Protein AF-A0A256XEB7-F1 (afdb_monomer_lite)

Secondary structure (DSSP, 8-state):
---------------PPP--------S------------TTTTSTTSSS--TT-SBTTBSTT-SSPB-TTSB-SSGGGBTTS-EETTEE----TTSSS--TT-SBTTBSTTSPPPP-TTSSS--TT-SBTTBSTTSSPPPP--TTTTSSS--TT-SBTTBSTTSPPBPTTSB-SSGGGBTTS-EETTEE----TTSSS--TT-SBTTBSTTSSP-------------------HHHHHHHHHHHHHHHHHHHHHHS-----------HHHHHHHHHHTT---

Structure (mmCIF, N/CA/C/O backbone):
data_AF-A0A256XEB7-F1
#
_entry.id   AF-A0A256XEB7-F1
#
loop_
_atom_site.group_PDB
_atom_site.id
_atom_site.type_symbol
_atom_site.label_atom_id
_atom_site.label_alt_id
_atom_site.label_comp_id
_atom_site.label_asym_id
_atom_site.label_entity_id
_atom_site.label_seq_id
_atom_site.pdbx_PDB_ins_code
_atom_site.Cartn_x
_atom_site.Cartn_y
_atom_site.Cartn_z
_atom_site.occupancy
_atom_site.B_iso_or_equiv
_atom_site.auth_seq_id
_atom_site.auth_comp_id
_atom_site.auth_asym_id
_atom_site.auth_atom_id
_atom_site.pdbx_PDB_model_num
ATOM 1 N N . MET A 1 1 ? 30.285 -64.982 36.975 1.00 38.44 1 MET A N 1
ATOM 2 C CA . MET A 1 1 ? 29.396 -64.074 37.739 1.00 38.44 1 MET A CA 1
ATOM 3 C C . MET A 1 1 ? 28.868 -63.042 36.746 1.00 38.44 1 MET A C 1
ATOM 5 O O . MET A 1 1 ? 29.688 -62.467 36.053 1.00 38.44 1 MET A O 1
ATOM 9 N N . ARG A 1 2 ? 27.578 -63.085 36.358 1.00 37.59 2 ARG A N 1
ATOM 10 C CA . ARG A 1 2 ? 26.518 -62.123 36.772 1.00 37.59 2 ARG A CA 1
ATOM 11 C C . ARG A 1 2 ? 27.020 -60.661 36.749 1.00 37.59 2 ARG A C 1
ATOM 13 O O . ARG A 1 2 ? 28.012 -60.392 37.399 1.00 37.59 2 ARG A O 1
ATOM 20 N N . ASN A 1 3 ? 26.381 -59.664 36.145 1.00 35.62 3 ASN A N 1
ATOM 21 C CA . ASN A 1 3 ? 25.083 -59.540 35.486 1.00 35.62 3 ASN A CA 1
ATOM 22 C C . ASN A 1 3 ? 25.045 -58.161 34.786 1.00 35.62 3 ASN A C 1
ATOM 24 O O . ASN A 1 3 ? 25.785 -57.257 35.164 1.00 35.62 3 ASN A O 1
ATOM 28 N N . LYS A 1 4 ? 24.142 -58.000 33.817 1.00 47.25 4 LYS A N 1
ATOM 29 C CA . LYS A 1 4 ? 23.707 -56.716 33.238 1.00 47.25 4 LYS A CA 1
ATOM 30 C C . LYS A 1 4 ? 23.175 -55.787 34.349 1.00 47.25 4 LYS A C 1
ATOM 32 O O . LYS A 1 4 ? 22.584 -56.329 35.280 1.00 47.25 4 LYS A O 1
ATOM 37 N N . THR A 1 5 ? 23.354 -54.458 34.235 1.00 44.19 5 THR A N 1
ATOM 38 C CA . THR A 1 5 ? 22.468 -53.315 34.631 1.00 44.19 5 THR A CA 1
ATOM 39 C C . THR A 1 5 ? 23.325 -52.069 34.930 1.00 44.19 5 THR A C 1
ATOM 41 O O . THR A 1 5 ? 24.039 -52.072 35.921 1.00 44.19 5 THR A O 1
ATOM 44 N N . LEU A 1 6 ? 23.269 -51.035 34.081 1.00 42.22 6 LEU A N 1
ATOM 45 C CA . LEU A 1 6 ? 23.079 -49.605 34.418 1.00 42.22 6 LEU A CA 1
ATOM 46 C C . LEU A 1 6 ? 23.407 -48.750 33.179 1.00 42.22 6 LEU A C 1
ATOM 48 O O . LEU A 1 6 ? 24.509 -48.252 32.977 1.00 42.22 6 LEU A O 1
ATOM 52 N N . LEU A 1 7 ? 22.400 -48.647 32.317 1.00 41.50 7 LEU A N 1
ATOM 53 C CA . LEU A 1 7 ? 22.162 -47.492 31.461 1.00 41.50 7 LEU A CA 1
ATOM 54 C C . LEU A 1 7 ? 21.494 -46.414 32.334 1.00 41.50 7 LEU A C 1
ATOM 56 O O . LEU A 1 7 ? 20.747 -46.776 33.240 1.00 41.50 7 LEU A O 1
ATOM 60 N N . LEU A 1 8 ? 21.697 -45.143 31.967 1.00 41.22 8 LEU A N 1
ATOM 61 C CA . LEU A 1 8 ? 21.039 -43.919 32.466 1.00 41.22 8 LEU A CA 1
ATOM 62 C C . LEU A 1 8 ? 21.642 -43.292 33.733 1.00 41.22 8 LEU A C 1
ATOM 64 O O . LEU A 1 8 ? 21.321 -43.701 34.841 1.00 41.22 8 LEU A O 1
ATOM 68 N N . LEU A 1 9 ? 22.446 -42.235 33.542 1.00 38.06 9 LEU A N 1
ATOM 69 C CA . LEU A 1 9 ? 22.274 -40.892 34.139 1.00 38.06 9 LEU A CA 1
ATOM 70 C C . LEU A 1 9 ? 23.590 -40.099 34.059 1.00 38.06 9 LEU A C 1
ATOM 72 O O . LEU A 1 9 ? 24.353 -40.029 35.015 1.00 38.06 9 LEU A O 1
ATOM 76 N N . SER A 1 10 ? 23.849 -39.472 32.912 1.00 37.50 10 SER A N 1
ATOM 77 C CA . SER A 1 10 ? 24.813 -38.367 32.830 1.00 37.50 10 SER A CA 1
ATOM 78 C C . SER A 1 10 ? 24.506 -37.478 31.624 1.00 37.50 10 SER A C 1
ATOM 80 O O . SER A 1 10 ? 25.313 -37.329 30.710 1.00 37.50 10 SER A O 1
ATOM 82 N N . VAL A 1 11 ? 23.299 -36.918 31.607 1.00 42.16 11 VAL A N 1
ATOM 83 C CA . VAL A 1 11 ? 22.973 -35.711 30.842 1.00 42.16 11 VAL A CA 1
ATOM 84 C C . VAL A 1 11 ? 22.189 -34.815 31.798 1.00 42.16 11 VAL A C 1
ATOM 86 O O . VAL A 1 11 ? 21.357 -35.316 32.551 1.00 42.16 11 VAL A O 1
ATOM 89 N N . ILE A 1 12 ? 22.437 -33.506 31.710 1.00 38.47 12 ILE A N 1
ATOM 90 C CA . ILE A 1 12 ? 21.777 -32.394 32.414 1.00 38.47 12 ILE A CA 1
ATOM 91 C C . ILE A 1 12 ? 22.380 -32.059 33.792 1.00 38.47 12 ILE A C 1
ATOM 93 O O . ILE A 1 12 ? 21.973 -32.598 34.810 1.00 38.47 12 ILE A O 1
ATOM 97 N N . LEU A 1 13 ? 23.320 -31.104 33.819 1.00 33.78 13 LEU A N 1
ATOM 98 C CA . LEU A 1 13 ? 23.124 -29.810 34.498 1.00 33.78 13 LEU A CA 1
ATOM 99 C C . LEU A 1 13 ? 24.307 -28.862 34.190 1.00 33.78 13 LEU A C 1
ATOM 101 O O . LEU A 1 13 ? 25.339 -28.876 34.854 1.00 33.78 13 LEU A O 1
ATOM 105 N N . LEU A 1 14 ? 24.137 -28.019 33.171 1.00 37.44 14 LEU A N 1
ATOM 106 C CA . LEU A 1 14 ? 24.864 -26.757 32.998 1.00 37.44 14 LEU A CA 1
ATOM 107 C C . LEU A 1 14 ? 23.819 -25.656 32.803 1.00 37.44 14 LEU A C 1
ATOM 109 O O . LEU A 1 14 ? 23.539 -25.292 31.669 1.00 37.44 14 LEU A O 1
ATOM 113 N N . ILE A 1 15 ? 23.224 -25.157 33.892 1.00 40.28 15 ILE A N 1
ATOM 114 C CA . ILE A 1 15 ? 22.583 -23.832 33.943 1.00 40.28 15 ILE A CA 1
ATOM 115 C C . ILE A 1 15 ? 22.862 -23.229 35.331 1.00 40.28 15 ILE A C 1
ATOM 117 O O . ILE A 1 15 ? 22.816 -23.916 36.348 1.00 40.28 15 ILE A O 1
ATOM 121 N N . GLN A 1 16 ? 23.251 -21.958 35.312 1.00 39.16 16 GLN A N 1
ATOM 122 C CA . GLN A 1 16 ? 23.841 -21.144 36.375 1.00 39.16 16 GLN A CA 1
ATOM 123 C C . GLN A 1 16 ? 22.908 -20.828 37.564 1.00 39.16 16 GLN A C 1
ATOM 125 O O . GLN A 1 16 ? 21.690 -20.945 37.432 1.00 39.16 16 GLN A O 1
ATOM 130 N N . PRO A 1 17 ? 23.456 -20.377 38.716 1.00 42.69 17 PRO A N 1
ATOM 131 C CA . PRO A 1 17 ? 22.662 -19.998 39.878 1.00 42.69 17 PRO A CA 1
ATOM 132 C C . PRO A 1 17 ? 22.146 -18.559 39.739 1.00 42.69 17 PRO A C 1
ATOM 134 O O . PRO A 1 17 ? 22.926 -17.610 39.699 1.00 42.69 17 PRO A O 1
ATOM 137 N N . THR A 1 18 ? 20.827 -18.375 39.727 1.00 41.47 18 THR A N 1
ATOM 138 C CA . THR A 1 18 ? 20.208 -17.088 40.071 1.00 41.47 18 THR A CA 1
ATOM 139 C C . THR A 1 18 ? 20.073 -16.985 41.587 1.00 41.47 18 THR A C 1
ATOM 141 O O . THR A 1 18 ? 19.689 -17.942 42.258 1.00 41.47 18 THR A O 1
ATOM 144 N N . HIS A 1 19 ? 20.428 -15.817 42.112 1.00 49.25 19 HIS A N 1
ATOM 145 C CA . HIS A 1 19 ? 20.537 -15.476 43.526 1.00 49.25 19 HIS A CA 1
ATOM 146 C C . HIS A 1 19 ? 19.378 -15.977 44.404 1.00 49.25 19 HIS A C 1
ATOM 148 O O . HIS A 1 19 ? 18.244 -15.526 44.275 1.00 49.25 19 HIS A O 1
ATOM 154 N N . ALA A 1 20 ? 19.702 -16.821 45.382 1.00 38.41 20 ALA A N 1
ATOM 155 C CA . ALA A 1 20 ? 18.882 -17.030 46.567 1.00 38.41 20 ALA A CA 1
ATOM 156 C C . ALA A 1 20 ? 19.814 -17.101 47.781 1.00 38.41 20 ALA A C 1
ATOM 158 O O . ALA A 1 20 ? 20.408 -18.135 48.085 1.00 38.41 20 ALA A O 1
ATOM 159 N N . THR A 1 21 ? 19.995 -15.968 48.457 1.00 44.66 21 THR A N 1
ATOM 160 C CA . THR A 1 21 ? 20.656 -15.929 49.762 1.00 44.66 21 THR A CA 1
ATOM 161 C C . THR A 1 21 ? 19.695 -16.503 50.799 1.00 44.66 21 THR A C 1
ATOM 163 O O . THR A 1 21 ? 18.764 -15.829 51.235 1.00 44.66 21 THR A O 1
ATOM 166 N N . LEU A 1 22 ? 19.906 -17.761 51.182 1.00 35.62 22 LEU A N 1
ATOM 167 C CA . LEU A 1 22 ? 19.237 -18.375 52.326 1.00 35.62 22 LEU A CA 1
ATOM 168 C C . LEU A 1 22 ? 19.894 -17.853 53.610 1.00 35.62 22 LEU A C 1
ATOM 170 O O . LEU A 1 22 ? 20.969 -18.304 53.999 1.00 35.62 22 LEU A O 1
ATOM 174 N N . SER A 1 23 ? 19.253 -16.873 54.248 1.00 39.19 23 SER A N 1
ATOM 175 C CA . SER A 1 23 ? 19.560 -16.481 55.625 1.00 39.19 23 SER A CA 1
ATOM 176 C C . SER A 1 23 ? 18.872 -17.453 56.581 1.00 39.19 23 SER A C 1
ATOM 178 O O . SER A 1 23 ? 17.657 -17.640 56.517 1.00 39.19 23 SER A O 1
ATOM 180 N N . TRP A 1 24 ? 19.657 -18.086 57.449 1.00 35.97 24 TRP A N 1
ATOM 181 C CA . TRP A 1 24 ? 19.187 -19.049 58.437 1.00 35.97 24 TRP A CA 1
ATOM 182 C C . TRP A 1 24 ? 19.002 -18.337 59.780 1.00 35.97 24 TRP A C 1
ATOM 184 O O . TRP A 1 24 ? 19.968 -18.068 60.490 1.00 35.97 24 TRP A O 1
ATOM 194 N N . SER A 1 25 ? 17.757 -18.035 60.138 1.00 41.22 25 SER A N 1
ATOM 195 C CA . SER A 1 25 ? 17.358 -17.741 61.516 1.00 41.22 25 SER A CA 1
ATOM 196 C C . SER A 1 25 ? 16.372 -18.814 61.965 1.00 41.22 25 SER A C 1
ATOM 198 O O . SER A 1 25 ? 15.380 -19.107 61.301 1.00 41.22 25 SER A O 1
ATOM 200 N N . GLY A 1 26 ? 16.741 -19.489 63.050 1.00 37.69 26 GLY A N 1
ATOM 201 C CA . GLY A 1 26 ? 16.151 -20.749 63.464 1.00 37.69 26 GLY A CA 1
ATOM 202 C C . GLY A 1 26 ? 14.770 -20.677 64.120 1.00 37.69 26 GLY A C 1
ATOM 203 O O . GLY A 1 26 ? 14.303 -19.638 64.570 1.00 37.69 26 GLY A O 1
ATOM 204 N N . CYS A 1 27 ? 14.240 -21.896 64.241 1.00 39.69 27 CYS A N 1
ATOM 205 C CA . CYS A 1 27 ? 13.341 -22.435 65.261 1.00 39.69 27 CYS A CA 1
ATOM 206 C C . CYS A 1 27 ? 11.889 -21.929 65.342 1.00 39.69 27 CYS A C 1
ATOM 208 O O . CYS A 1 27 ? 11.584 -20.931 65.979 1.00 39.69 27 CYS A O 1
ATOM 210 N N . CYS A 1 28 ? 11.001 -22.820 64.878 1.00 45.44 28 CYS A N 1
ATOM 211 C CA . CYS A 1 28 ? 9.591 -22.980 65.251 1.00 45.44 28 CYS A CA 1
ATOM 212 C C . CYS A 1 28 ? 8.609 -21.898 64.766 1.00 45.44 28 CYS A C 1
ATOM 214 O O . CYS A 1 28 ? 8.385 -20.884 65.416 1.00 45.44 28 CYS A O 1
ATOM 216 N N . GLY A 1 29 ? 7.924 -22.194 63.661 1.00 34.28 29 GLY A N 1
ATOM 217 C CA . GLY A 1 29 ? 6.721 -21.493 63.221 1.00 34.28 29 GLY A CA 1
ATOM 218 C C . GLY A 1 29 ? 6.101 -22.231 62.039 1.00 34.28 29 GLY A C 1
ATOM 219 O O . GLY A 1 29 ? 6.811 -22.595 61.106 1.00 34.28 29 GLY A O 1
ATOM 220 N N . SER A 1 30 ? 4.802 -22.523 62.117 1.00 43.12 30 SER A N 1
ATOM 221 C CA . SER A 1 30 ? 4.014 -23.145 61.050 1.00 43.12 30 SER A CA 1
ATOM 222 C C . SER A 1 30 ? 4.293 -22.512 59.687 1.00 43.12 30 SER A C 1
ATOM 224 O O . SER A 1 30 ? 4.387 -21.292 59.584 1.00 43.12 30 SER A O 1
ATOM 226 N N . MET A 1 31 ? 4.350 -23.337 58.635 1.00 36.59 31 MET A N 1
ATOM 227 C CA . MET A 1 31 ? 4.251 -22.874 57.249 1.00 36.59 31 MET A CA 1
ATOM 228 C C . MET A 1 31 ? 2.869 -22.247 57.033 1.00 36.59 31 MET A C 1
ATOM 230 O O . MET A 1 31 ? 1.938 -22.896 56.562 1.00 36.59 31 MET A O 1
ATOM 234 N N . VAL A 1 32 ? 2.721 -20.978 57.394 1.00 41.31 32 VAL A N 1
ATOM 235 C CA . VAL A 1 32 ? 1.786 -20.101 56.703 1.00 41.31 32 VAL A CA 1
ATOM 236 C C . VAL A 1 32 ? 2.485 -19.709 55.416 1.00 41.31 32 VAL A C 1
ATOM 238 O O . VAL A 1 32 ? 3.484 -18.992 55.415 1.00 41.31 32 VAL A O 1
ATOM 241 N N . VAL A 1 33 ? 1.985 -20.255 54.313 1.00 40.38 33 VAL A N 1
ATOM 242 C CA . VAL A 1 33 ? 2.247 -19.707 52.989 1.00 40.38 33 VAL A CA 1
ATOM 243 C C . VAL A 1 33 ? 1.507 -18.373 52.963 1.00 40.38 33 VAL A C 1
ATOM 245 O O . VAL A 1 33 ? 0.356 -18.301 52.538 1.00 40.38 33 VAL A O 1
ATOM 248 N N . ASP A 1 34 ? 2.134 -17.330 53.504 1.00 42.66 34 ASP A N 1
ATOM 249 C CA . ASP A 1 34 ? 1.728 -15.963 53.218 1.00 42.66 34 ASP A CA 1
ATOM 250 C C . ASP A 1 34 ? 2.024 -15.755 51.738 1.00 42.66 34 ASP A C 1
ATOM 252 O O . ASP A 1 34 ? 3.148 -15.472 51.317 1.00 42.66 34 ASP A O 1
ATOM 256 N N . TYR A 1 35 ? 0.990 -15.991 50.930 1.00 53.75 35 TYR A N 1
ATOM 257 C CA . TYR A 1 35 ? 0.916 -15.461 49.586 1.00 53.75 35 TYR A CA 1
ATOM 258 C C . TYR A 1 35 ? 1.223 -13.975 49.700 1.00 53.75 35 TYR A C 1
ATOM 260 O O . TYR A 1 35 ? 0.437 -13.205 50.256 1.00 53.75 35 TYR A O 1
ATOM 268 N N . LEU A 1 36 ? 2.401 -13.614 49.198 1.00 52.97 36 LEU A N 1
ATOM 269 C CA . LEU A 1 36 ? 2.810 -12.253 48.909 1.00 52.97 36 LEU A CA 1
ATOM 270 C C . LEU A 1 36 ? 1.585 -11.469 48.444 1.00 52.97 36 LEU A C 1
ATOM 272 O O . LEU A 1 36 ? 0.878 -11.901 47.531 1.00 52.97 36 LEU A O 1
ATOM 276 N N . ALA A 1 37 ? 1.321 -10.376 49.155 1.00 50.47 37 ALA A N 1
ATOM 277 C CA . ALA A 1 37 ? 0.233 -9.444 48.941 1.00 50.47 37 ALA A CA 1
ATOM 278 C C . ALA A 1 37 ? -0.244 -9.417 47.480 1.00 50.47 37 ALA A C 1
ATOM 280 O O . ALA A 1 37 ? 0.429 -8.873 46.605 1.00 50.47 37 ALA A O 1
ATOM 281 N N . ARG A 1 38 ? -1.440 -9.966 47.222 1.00 52.62 38 ARG A N 1
ATOM 282 C CA . ARG A 1 38 ? -2.210 -9.560 46.043 1.00 52.62 38 ARG A CA 1
ATOM 283 C C . ARG A 1 38 ? -2.368 -8.040 46.152 1.00 52.62 38 ARG A C 1
ATOM 285 O O . ARG A 1 38 ? -2.827 -7.592 47.211 1.00 52.62 38 ARG A O 1
ATOM 292 N N . PRO A 1 39 ? -1.995 -7.235 45.144 1.00 51.97 39 PRO A N 1
ATOM 293 C CA . PRO A 1 39 ? -2.286 -5.813 45.194 1.00 51.97 39 PRO A CA 1
ATOM 294 C C . PRO A 1 39 ? -3.807 -5.684 45.335 1.00 51.97 39 PRO A C 1
ATOM 296 O O . PRO A 1 39 ? -4.563 -6.174 44.497 1.00 51.97 39 PRO A O 1
ATOM 299 N N . ARG A 1 40 ? -4.272 -5.115 46.455 1.00 58.34 40 ARG A N 1
ATOM 300 C CA . ARG A 1 40 ? -5.695 -4.851 46.720 1.00 58.34 40 ARG A CA 1
ATOM 301 C C . ARG A 1 40 ? -6.164 -3.686 45.852 1.00 58.34 40 ARG A C 1
ATOM 303 O O . ARG A 1 40 ? -6.410 -2.593 46.345 1.00 58.34 40 ARG A O 1
ATOM 310 N N . ILE A 1 41 ? -6.233 -3.943 44.558 1.00 55.41 41 ILE A N 1
ATOM 311 C CA . ILE A 1 41 ? -6.838 -3.066 43.558 1.00 55.41 41 ILE A CA 1
ATOM 312 C C . ILE A 1 41 ? -8.172 -3.667 43.100 1.00 55.41 41 ILE A C 1
ATOM 314 O O . ILE A 1 41 ? -9.150 -2.959 42.925 1.00 55.41 41 ILE A O 1
ATOM 318 N N . ILE A 1 42 ? -8.263 -4.998 43.085 1.00 57.59 42 ILE A N 1
ATOM 319 C CA . ILE A 1 42 ? -9.421 -5.757 42.592 1.00 57.59 42 ILE A CA 1
ATOM 320 C C . ILE A 1 42 ? -10.643 -5.683 43.532 1.00 57.59 42 ILE A C 1
ATOM 322 O O . ILE A 1 42 ? -11.761 -5.951 43.115 1.00 57.59 42 ILE A O 1
ATOM 326 N N . SER A 1 43 ? -10.480 -5.322 44.813 1.00 64.06 43 SER A N 1
ATOM 327 C CA . SER A 1 43 ? -11.604 -5.343 45.769 1.00 64.06 43 SER A CA 1
ATOM 328 C C . SER A 1 43 ? -12.556 -4.153 45.658 1.00 64.06 43 SER A C 1
ATOM 330 O O . SER A 1 43 ? -13.600 -4.184 46.300 1.00 64.06 43 SER A O 1
ATOM 332 N N . LYS A 1 44 ? -12.165 -3.098 44.935 1.00 76.94 44 LYS A N 1
ATOM 333 C CA . LYS A 1 44 ? -13.023 -1.936 44.673 1.00 76.94 44 LYS A CA 1
ATOM 334 C C . LYS A 1 44 ? -13.712 -1.997 43.315 1.00 76.94 44 LYS A C 1
ATOM 336 O O . LYS A 1 44 ? -14.686 -1.299 43.146 1.00 76.94 44 LYS A O 1
ATOM 341 N N . CYS A 1 45 ? -13.303 -2.930 42.456 1.00 84.50 45 CYS A N 1
ATOM 342 C CA . CYS A 1 45 ? -13.926 -3.194 41.160 1.00 84.50 45 CYS A CA 1
ATOM 343 C C . CYS A 1 45 ? -15.377 -3.712 41.211 1.00 84.50 45 CYS A C 1
ATOM 345 O O . CYS A 1 45 ? -15.898 -4.131 40.188 1.00 84.50 45 CYS A O 1
ATOM 347 N N . PHE A 1 46 ? -15.966 -3.852 42.400 1.00 88.38 46 PHE A N 1
ATOM 348 C CA . PHE A 1 46 ? -17.299 -4.425 42.625 1.00 88.38 46 PHE A CA 1
ATOM 349 C C . PHE A 1 46 ? -17.987 -3.729 43.811 1.00 88.38 46 PHE A C 1
ATOM 351 O O . PHE A 1 46 ? -18.713 -4.374 44.578 1.00 88.38 46 PHE A O 1
ATOM 358 N N . ASP A 1 47 ? -17.658 -2.457 44.049 1.00 88.44 47 ASP A N 1
ATOM 359 C CA . ASP A 1 47 ? -18.179 -1.673 45.169 1.00 88.44 47 ASP A CA 1
ATOM 360 C C . ASP A 1 47 ? -19.358 -0.755 44.799 1.00 88.44 47 ASP A C 1
ATOM 362 O O . ASP A 1 47 ? -19.937 -0.133 45.695 1.00 88.44 47 ASP A O 1
ATOM 366 N N . GLY A 1 48 ? -19.797 -0.777 43.537 1.00 87.94 48 GLY A N 1
ATOM 367 C CA . GLY A 1 48 ? -20.971 -0.062 43.037 1.00 87.94 48 GLY A CA 1
ATOM 368 C C . GLY A 1 48 ? -20.716 1.411 42.731 1.00 87.94 48 GLY A C 1
ATOM 369 O O . GLY A 1 48 ? -21.669 2.147 42.470 1.00 87.94 48 GLY A O 1
ATOM 370 N N . GLU A 1 49 ? -19.460 1.857 42.772 1.00 90.19 49 GLU A N 1
ATOM 371 C CA . GLU A 1 49 ? -19.067 3.259 42.646 1.00 90.19 49 GLU A CA 1
ATOM 372 C C . GLU A 1 49 ? -17.926 3.397 41.633 1.00 90.19 49 GLU A C 1
ATOM 374 O O . GLU A 1 49 ? -16.877 2.806 41.841 1.00 90.19 49 GLU A O 1
ATOM 379 N N . MET A 1 50 ? -18.059 4.258 40.614 1.00 87.12 50 MET A N 1
ATOM 380 C CA . MET A 1 50 ? -17.002 4.481 39.610 1.00 87.12 50 MET A CA 1
ATOM 381 C C . MET A 1 50 ? -15.748 5.111 40.243 1.00 87.12 50 MET A C 1
ATOM 383 O O . MET A 1 50 ? -15.676 6.333 40.443 1.00 87.12 50 MET A O 1
ATOM 387 N N . ASN A 1 51 ? -14.753 4.294 40.590 1.00 87.88 51 ASN A N 1
ATOM 388 C CA . ASN A 1 51 ? -13.559 4.744 41.299 1.00 87.88 51 ASN A CA 1
ATOM 389 C C . ASN A 1 51 ? -12.281 3.997 40.888 1.00 87.88 51 ASN A C 1
ATOM 391 O O . ASN A 1 51 ? -12.277 3.080 40.084 1.00 87.88 51 ASN A O 1
ATOM 395 N N . TYR A 1 52 ? -11.135 4.467 41.390 1.00 87.06 52 TYR A N 1
ATOM 396 C CA . TYR A 1 52 ? -9.845 3.784 41.228 1.00 87.06 52 TYR A CA 1
ATOM 397 C C . TYR A 1 52 ? -9.370 3.555 39.768 1.00 87.06 52 TYR A C 1
ATOM 399 O O . TYR A 1 52 ? -8.455 2.775 39.531 1.00 87.06 52 TYR A O 1
ATOM 407 N N . GLY A 1 53 ? -9.907 4.295 38.793 1.00 86.19 53 GLY A N 1
ATOM 408 C CA . GLY A 1 53 ? -9.513 4.195 37.380 1.00 86.19 53 GLY A CA 1
ATOM 409 C C . GLY A 1 53 ? -10.407 3.293 36.530 1.00 86.19 53 GLY A C 1
ATOM 410 O O . GLY A 1 53 ? -10.061 3.039 35.381 1.00 86.19 53 GLY A O 1
ATOM 411 N N . GLU A 1 54 ? -11.530 2.831 37.079 1.00 92.62 54 GLU A N 1
ATOM 412 C CA . GLU A 1 54 ? -12.646 2.271 36.315 1.00 92.62 54 GLU A CA 1
ATOM 413 C C . GLU A 1 54 ? -13.139 3.223 35.226 1.00 92.62 54 GLU A C 1
ATOM 415 O O . GLU A 1 54 ? -13.090 4.450 35.381 1.00 92.62 54 GLU A O 1
ATOM 420 N N . THR A 1 55 ? -13.643 2.647 34.137 1.00 92.25 55 THR A N 1
ATOM 421 C CA . THR A 1 55 ? -14.212 3.418 33.026 1.00 92.25 55 THR A CA 1
ATOM 422 C C . THR A 1 55 ? -15.735 3.452 33.035 1.00 92.25 55 THR A C 1
ATOM 424 O O . THR A 1 55 ? -16.312 4.377 32.464 1.00 92.25 55 THR A O 1
ATOM 427 N N . ASP A 1 56 ? -16.368 2.505 33.726 1.00 92.38 56 ASP A N 1
ATOM 428 C CA . ASP A 1 56 ? -17.757 2.574 34.186 1.00 92.38 56 ASP A CA 1
ATOM 429 C C . ASP A 1 56 ? -17.889 1.824 35.523 1.00 92.38 56 ASP A C 1
ATOM 431 O O . ASP A 1 56 ? -16.938 1.189 35.977 1.00 92.38 56 ASP A O 1
ATOM 435 N N . ILE A 1 57 ? -19.046 1.919 36.179 1.00 91.62 57 ILE A N 1
ATOM 436 C CA . ILE A 1 57 ? -19.290 1.337 37.505 1.00 91.62 57 ILE A CA 1
ATOM 437 C C . ILE A 1 57 ? -18.906 -0.151 37.513 1.00 91.62 57 ILE A C 1
ATOM 439 O O . ILE A 1 57 ? -19.527 -0.967 36.825 1.00 91.62 57 ILE A O 1
ATOM 443 N N . ASP A 1 58 ? -17.912 -0.500 38.335 1.00 89.56 58 ASP A N 1
ATOM 444 C CA . ASP A 1 58 ? -17.437 -1.871 38.537 1.00 89.56 58 ASP A CA 1
ATOM 445 C C . ASP A 1 58 ? -16.883 -2.557 37.264 1.00 89.56 58 ASP A C 1
ATOM 447 O O . ASP A 1 58 ? -16.950 -3.790 37.127 1.00 89.56 58 ASP A O 1
ATOM 451 N N . CYS A 1 59 ? -16.377 -1.794 36.282 1.00 92.00 59 CYS A N 1
ATOM 452 C CA . CYS A 1 59 ? -15.777 -2.364 35.072 1.00 92.00 59 CYS A CA 1
ATOM 453 C C . CYS A 1 59 ? -14.751 -1.462 34.355 1.00 92.00 59 CYS A C 1
ATOM 455 O O . CYS A 1 59 ? -14.691 -0.241 34.516 1.00 92.00 59 CYS A O 1
ATOM 457 N N . GLY A 1 60 ? -13.937 -2.106 33.513 1.00 91.12 60 GLY A N 1
ATOM 458 C CA . GLY A 1 60 ? -12.952 -1.449 32.653 1.00 91.12 60 GLY A CA 1
ATOM 459 C C . GLY A 1 60 ? -11.713 -0.935 33.392 1.00 91.12 60 GLY A C 1
ATOM 460 O O . GLY A 1 60 ? -11.567 -1.085 34.609 1.00 91.12 60 GLY A O 1
ATOM 461 N N . GLY A 1 61 ? -10.761 -0.381 32.642 1.00 89.31 61 GLY A N 1
ATOM 462 C CA . GLY A 1 61 ? -9.497 0.127 33.160 1.00 89.31 61 GLY A CA 1
ATOM 463 C C . GLY A 1 61 ? -8.693 -0.955 33.903 1.00 89.31 61 GLY A C 1
ATOM 464 O O . GLY A 1 61 ? -8.303 -1.957 33.302 1.00 89.31 61 GLY A O 1
ATOM 465 N N . PRO A 1 62 ? -8.396 -0.780 35.205 1.00 88.44 62 PRO A N 1
ATOM 466 C CA . PRO A 1 62 ? -7.636 -1.746 35.997 1.00 88.44 62 PRO A CA 1
ATOM 467 C C . PRO A 1 62 ? -8.451 -2.972 36.446 1.00 88.44 62 PRO A C 1
ATOM 469 O O . PRO A 1 62 ? -7.884 -3.860 37.089 1.00 88.44 62 PRO A O 1
ATOM 472 N N . CYS A 1 63 ? -9.756 -3.027 36.164 1.00 87.25 63 CYS A N 1
ATOM 473 C CA . CYS A 1 63 ? -10.623 -4.113 36.606 1.00 87.25 63 CYS A CA 1
ATOM 474 C C . CYS A 1 63 ? -10.575 -5.334 35.679 1.00 87.25 63 CYS A C 1
ATOM 476 O O . CYS A 1 63 ? -10.484 -5.226 34.461 1.00 87.25 63 CYS A O 1
ATOM 478 N N . GLU A 1 64 ? -10.662 -6.532 36.270 1.00 88.12 64 GLU A N 1
ATOM 479 C CA . GLU A 1 64 ? -10.708 -7.791 35.509 1.00 88.12 64 GLU A CA 1
ATOM 480 C C . GLU A 1 64 ? -12.025 -7.943 34.733 1.00 88.12 64 GLU A C 1
ATOM 482 O O . GLU A 1 64 ? -12.057 -8.559 33.665 1.00 88.12 64 GLU A O 1
ATOM 487 N N . LYS A 1 65 ? -13.121 -7.383 35.268 1.00 90.81 65 LYS A N 1
ATOM 488 C CA . LYS A 1 65 ? -14.410 -7.336 34.582 1.00 90.81 65 LYS A CA 1
ATOM 489 C C . LYS A 1 65 ? -14.376 -6.231 33.529 1.00 90.81 65 LYS A C 1
ATOM 491 O O . LYS A 1 65 ? -14.213 -5.056 33.848 1.00 90.81 65 LYS A O 1
ATOM 496 N N . LYS A 1 66 ? -14.585 -6.626 32.276 1.00 92.25 66 LYS A N 1
ATOM 497 C CA . LYS A 1 66 ? -14.790 -5.705 31.159 1.00 92.25 66 LYS A CA 1
ATOM 498 C C . LYS A 1 66 ? -16.237 -5.214 31.109 1.00 92.25 66 LYS A C 1
ATOM 500 O O . LYS A 1 66 ? -17.144 -5.939 31.518 1.00 92.25 66 LYS A O 1
ATOM 505 N N . CYS A 1 67 ? -16.427 -4.006 30.603 1.00 94.00 67 CYS A N 1
ATOM 506 C CA . CYS A 1 67 ? -17.710 -3.330 30.487 1.00 94.00 67 CYS A CA 1
ATOM 507 C C . CYS A 1 67 ? -18.580 -3.924 29.367 1.00 94.00 67 CYS A C 1
ATOM 509 O O . CYS A 1 67 ? -18.067 -4.368 28.333 1.00 94.00 67 CYS A O 1
ATOM 511 N N . GLU A 1 68 ? -19.895 -3.980 29.581 1.00 94.12 68 GLU A N 1
ATOM 512 C CA . GLU A 1 68 ? -20.860 -4.501 28.610 1.00 94.12 68 GLU A CA 1
ATOM 513 C C . GLU A 1 68 ? -21.244 -3.423 27.586 1.00 94.12 68 GLU A C 1
ATOM 515 O O . GLU A 1 68 ? -20.751 -2.300 27.601 1.00 94.12 68 GLU A O 1
ATOM 520 N N . LEU A 1 69 ? -22.115 -3.759 26.634 1.00 92.25 69 LEU A N 1
ATOM 521 C CA . LEU A 1 69 ? -22.563 -2.797 25.630 1.00 92.25 69 LEU A CA 1
ATOM 522 C C . LEU A 1 69 ? -23.277 -1.603 26.284 1.00 92.25 69 LEU A C 1
ATOM 524 O O . LEU A 1 69 ? -24.211 -1.786 27.061 1.00 92.25 69 LEU A O 1
ATOM 528 N N . LYS A 1 70 ? -22.931 -0.395 25.826 1.00 91.06 70 LYS A N 1
ATOM 529 C CA . LYS A 1 70 ? -23.400 0.942 26.246 1.00 91.06 70 LYS A CA 1
ATOM 530 C C . LYS A 1 70 ? -22.769 1.497 27.522 1.00 91.06 70 LYS A C 1
ATOM 532 O O . LYS A 1 70 ? -23.012 2.677 27.800 1.00 91.06 70 LYS A O 1
ATOM 537 N N . ASP A 1 71 ? -21.966 0.702 28.215 1.00 94.19 71 ASP A N 1
ATOM 538 C CA . ASP A 1 71 ? -21.183 1.137 29.368 1.00 94.19 71 ASP A CA 1
ATOM 539 C C . ASP A 1 71 ? -20.011 2.027 28.927 1.00 94.19 71 ASP A C 1
ATOM 541 O O . ASP A 1 71 ? -19.587 1.996 27.769 1.00 94.19 71 ASP A O 1
ATOM 545 N N . GLY A 1 72 ? -19.511 2.846 29.845 1.00 92.94 72 GLY A N 1
ATOM 546 C CA . GLY A 1 72 ? -18.392 3.762 29.667 1.00 92.94 72 GLY A CA 1
ATOM 547 C C . GLY A 1 72 ? -17.043 3.068 29.457 1.00 92.94 72 GLY A C 1
ATOM 548 O O . GLY A 1 72 ? -16.699 2.078 30.102 1.00 92.94 72 GLY A O 1
ATOM 549 N N . CYS A 1 73 ? -16.237 3.617 28.555 1.00 94.38 73 CYS A N 1
ATOM 550 C CA . CYS A 1 73 ? -14.893 3.129 28.258 1.00 94.38 73 CYS A CA 1
ATOM 551 C C . CYS A 1 73 ? -13.961 4.283 27.879 1.00 94.38 73 CYS A C 1
ATOM 553 O O . CYS A 1 73 ? -14.410 5.361 27.481 1.00 94.38 73 CYS A O 1
ATOM 555 N N . ILE A 1 74 ? -12.653 4.057 27.995 1.00 92.44 74 ILE A N 1
ATOM 556 C CA . ILE A 1 74 ? -11.618 4.984 27.508 1.00 92.44 74 ILE A CA 1
ATOM 557 C C . ILE A 1 74 ? -10.814 4.324 26.386 1.00 92.44 74 ILE A C 1
ATOM 559 O O . ILE A 1 74 ? -10.394 4.990 25.442 1.00 92.44 74 ILE A O 1
ATOM 563 N N . THR A 1 75 ? -10.606 3.015 26.487 1.00 90.38 75 THR A N 1
ATOM 564 C CA . THR A 1 75 ? -9.857 2.191 25.546 1.00 90.38 75 THR A CA 1
ATOM 565 C C . THR A 1 75 ? -10.663 0.959 25.154 1.00 90.38 75 THR A C 1
ATOM 567 O O . THR A 1 75 ? -11.507 0.479 25.909 1.00 90.38 75 THR A O 1
ATOM 570 N N . ASP A 1 76 ? -10.361 0.392 23.991 1.00 88.62 76 ASP A N 1
ATOM 571 C CA . ASP A 1 76 ? -11.006 -0.826 23.484 1.00 88.62 76 ASP A CA 1
ATOM 572 C C . ASP A 1 76 ? -10.886 -2.024 24.437 1.00 88.62 76 ASP A C 1
ATOM 574 O O . ASP A 1 76 ? -11.759 -2.892 24.485 1.00 88.62 76 ASP A O 1
ATOM 578 N N . LEU A 1 77 ? -9.821 -2.063 25.247 1.00 89.81 77 LEU A N 1
ATOM 579 C CA . LEU A 1 77 ? -9.585 -3.143 26.201 1.00 89.81 77 LEU A CA 1
ATOM 580 C C . LEU A 1 77 ? -10.601 -3.152 27.352 1.00 89.81 77 LEU A C 1
ATOM 582 O O . LEU A 1 77 ? -10.847 -4.224 27.919 1.00 89.81 77 LEU A O 1
ATOM 586 N N . ASP A 1 78 ? -11.198 -1.995 27.649 1.00 91.19 78 ASP A N 1
ATOM 587 C CA . ASP A 1 78 ? -12.186 -1.817 28.715 1.00 91.19 78 ASP A CA 1
ATOM 588 C C . ASP A 1 78 ? -13.496 -2.539 28.396 1.00 91.19 78 ASP A C 1
ATOM 590 O O . ASP A 1 78 ? -14.221 -2.940 29.303 1.00 91.19 78 ASP A O 1
ATOM 594 N N . CYS A 1 79 ? -13.782 -2.756 27.112 1.00 92.75 79 CYS A N 1
ATOM 595 C CA . CYS A 1 79 ? -15.027 -3.334 26.636 1.00 92.75 79 CYS A CA 1
ATOM 596 C C . CYS A 1 79 ? -14.940 -4.849 26.472 1.00 92.75 79 CYS A C 1
ATOM 598 O O . CYS A 1 79 ? -13.978 -5.391 25.922 1.00 92.75 79 CYS A O 1
ATOM 600 N N . LEU A 1 80 ? -15.997 -5.555 26.875 1.00 91.62 80 LEU A N 1
ATOM 601 C CA . LEU A 1 80 ? -16.153 -6.985 26.609 1.00 91.62 80 LEU A CA 1
ATOM 602 C C . LEU A 1 80 ? -16.211 -7.252 25.100 1.00 91.62 80 LEU A C 1
ATOM 604 O O . LEU A 1 80 ? -15.670 -8.252 24.635 1.00 91.62 80 LEU A O 1
ATOM 608 N N . SER A 1 81 ? -16.817 -6.324 24.352 1.00 87.06 81 SER A N 1
ATOM 609 C CA . SER A 1 81 ? -16.849 -6.326 22.889 1.00 87.06 81 SER A CA 1
ATOM 610 C C . SER A 1 81 ? -15.483 -6.063 22.249 1.00 87.06 81 SER A C 1
ATOM 612 O O . SER A 1 81 ? -15.298 -6.372 21.077 1.00 87.06 81 SER A O 1
ATOM 614 N N . GLY A 1 82 ? -14.524 -5.519 23.008 1.00 87.25 82 GLY A N 1
ATOM 615 C CA . GLY A 1 82 ? -13.225 -5.103 22.490 1.00 87.25 82 GLY A CA 1
ATOM 616 C C . GLY A 1 82 ? -13.273 -3.835 21.638 1.00 87.25 82 GLY A C 1
ATOM 617 O O . GLY A 1 82 ? -12.334 -3.614 20.886 1.00 87.25 82 GLY A O 1
ATOM 618 N N . PHE A 1 83 ? -14.350 -3.042 21.714 1.00 88.81 83 PHE A N 1
ATOM 619 C CA . PHE A 1 83 ? -14.500 -1.818 20.930 1.00 88.81 83 PHE A CA 1
ATOM 620 C C . PHE A 1 83 ? -15.155 -0.690 21.736 1.00 88.81 83 PHE A C 1
ATOM 622 O O . PHE A 1 83 ? -16.306 -0.805 22.179 1.00 88.81 83 PHE A O 1
ATOM 629 N N . CYS A 1 84 ? -14.405 0.396 21.912 1.00 90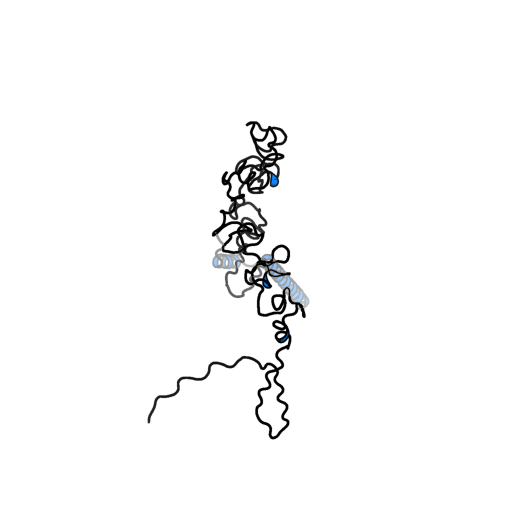.44 84 CYS A N 1
ATOM 630 C CA . CYS A 1 84 ? -14.799 1.602 22.620 1.00 90.44 84 CYS A CA 1
ATOM 631 C C . CYS A 1 84 ? -15.031 2.753 21.637 1.00 90.44 84 CYS A C 1
ATOM 633 O O . CYS A 1 84 ? -14.094 3.400 21.170 1.00 90.44 84 CYS A O 1
ATOM 635 N N . ASN A 1 85 ? -16.295 3.075 21.369 1.00 88.38 85 ASN A N 1
ATOM 636 C CA . ASN A 1 85 ? -16.662 4.149 20.455 1.00 88.38 85 ASN A CA 1
ATOM 637 C C . ASN A 1 85 ? -17.294 5.321 21.201 1.00 88.38 85 ASN A C 1
ATOM 639 O O . ASN A 1 85 ? -18.272 5.159 21.930 1.00 88.38 85 ASN A O 1
ATOM 643 N N . GLN A 1 86 ? -16.756 6.526 21.004 1.00 89.69 86 GLN A N 1
ATOM 644 C CA . GLN A 1 86 ? -17.253 7.752 21.649 1.00 89.69 86 GLN A CA 1
ATOM 645 C C . GLN A 1 86 ? -17.386 7.618 23.181 1.00 89.69 86 GLN A C 1
ATOM 647 O O . GLN A 1 86 ? -18.302 8.169 23.793 1.00 89.69 86 GLN A O 1
ATOM 652 N N . GLY A 1 87 ? -16.462 6.873 23.794 1.00 90.50 87 GLY A N 1
ATOM 653 C CA . GLY A 1 87 ? -16.436 6.621 25.233 1.00 90.50 87 GLY A CA 1
ATOM 654 C C . GLY A 1 87 ? -17.491 5.629 25.723 1.00 90.50 87 GLY A C 1
ATOM 655 O O . GLY A 1 87 ? -17.769 5.604 26.921 1.00 90.50 87 GLY A O 1
ATOM 656 N N . LYS A 1 88 ? -18.102 4.841 24.826 1.00 93.06 88 LYS A N 1
ATOM 657 C CA . LYS A 1 88 ? -19.013 3.747 25.175 1.00 93.06 88 LYS A CA 1
ATOM 658 C C . LYS A 1 88 ? -18.672 2.453 24.455 1.00 93.06 88 LYS A C 1
ATOM 660 O O . LYS A 1 88 ? -18.318 2.458 23.279 1.00 93.06 88 LYS A O 1
ATOM 665 N N . CYS A 1 89 ? -18.858 1.335 25.137 1.00 92.44 89 CYS A N 1
ATOM 666 C CA . CYS A 1 89 ? -18.698 0.024 24.539 1.00 92.44 89 CYS A CA 1
ATOM 667 C C . CYS A 1 89 ? -19.824 -0.239 23.542 1.00 92.44 89 CYS A C 1
ATOM 669 O O . CYS A 1 89 ? -21.007 -0.198 23.888 1.00 92.44 89 CYS A O 1
ATOM 671 N N . THR A 1 90 ? -19.476 -0.520 22.296 1.00 89.25 90 THR A N 1
ATOM 672 C CA . THR A 1 90 ? -20.450 -0.828 21.241 1.00 89.25 90 THR A CA 1
ATOM 673 C C . THR A 1 90 ? -20.145 -2.178 20.615 1.00 89.25 90 THR A C 1
ATOM 675 O O . THR A 1 90 ? -19.077 -2.749 20.841 1.00 89.25 90 THR A O 1
ATOM 678 N N . GLU A 1 91 ? -21.106 -2.731 19.870 1.00 84.38 91 GLU A N 1
ATOM 679 C CA . GLU A 1 91 ? -20.815 -3.902 19.047 1.00 84.38 91 GLU A CA 1
ATOM 680 C C . GLU A 1 91 ? -19.838 -3.466 17.952 1.00 84.38 91 GLU A C 1
ATOM 682 O O . GLU A 1 91 ? -20.095 -2.437 17.315 1.00 84.38 91 GLU A O 1
ATOM 687 N N . PRO A 1 92 ? -18.720 -4.186 17.764 1.00 79.12 92 PRO A N 1
ATOM 688 C CA . PRO A 1 92 ? -17.845 -3.940 16.637 1.00 79.12 92 PRO A CA 1
ATOM 689 C C . PRO A 1 92 ? -18.625 -4.202 15.346 1.00 79.12 92 PRO A C 1
ATOM 691 O O . PRO A 1 92 ? -19.480 -5.094 15.283 1.00 79.12 92 PRO A O 1
ATOM 694 N N . GLY A 1 93 ? -18.359 -3.423 14.314 1.00 83.06 93 GLY A N 1
ATOM 695 C CA . GLY A 1 93 ? -19.046 -3.505 13.033 1.00 83.06 93 GLY A CA 1
ATOM 696 C C . GLY A 1 93 ? -18.108 -3.163 11.890 1.00 83.06 93 GLY A C 1
ATOM 697 O O . GLY A 1 93 ? -17.046 -2.614 12.104 1.00 83.06 93 GLY A O 1
ATOM 698 N N . CYS A 1 94 ? -18.539 -3.427 10.663 1.00 84.31 94 CYS A N 1
ATOM 699 C CA . CYS A 1 94 ? -17.733 -3.235 9.452 1.00 84.31 94 CYS A CA 1
ATOM 700 C C . CYS A 1 94 ? -17.476 -1.762 9.057 1.00 84.31 94 CYS A C 1
ATOM 702 O O . CYS A 1 94 ? -17.398 -1.447 7.874 1.00 84.31 94 CYS A O 1
ATOM 704 N N . SER A 1 95 ? -17.566 -0.816 9.987 1.00 85.62 95 SER A N 1
ATOM 705 C CA . SER A 1 95 ? -17.433 0.635 9.752 1.00 85.62 95 SER A CA 1
ATOM 706 C C . SER A 1 95 ? -17.041 1.342 11.053 1.00 85.62 95 SER A C 1
ATOM 708 O O . SER A 1 95 ? -17.516 2.443 11.355 1.00 85.62 95 SER A O 1
ATOM 710 N N . ASP A 1 96 ? -16.301 0.632 11.892 1.00 79.56 96 ASP A N 1
ATOM 711 C CA . ASP A 1 96 ? -15.965 1.002 13.251 1.00 79.56 96 ASP A CA 1
ATOM 712 C C . ASP A 1 96 ? -14.530 1.547 13.396 1.00 79.56 96 ASP A C 1
ATOM 714 O O . ASP A 1 96 ? -14.167 2.074 14.451 1.00 79.56 96 ASP A O 1
ATOM 718 N N . GLY A 1 97 ? -13.771 1.567 12.297 1.00 83.62 97 GLY A N 1
ATOM 719 C CA . GLY A 1 97 ? -12.477 2.224 12.165 1.00 83.62 97 GLY A CA 1
ATOM 720 C C . GLY A 1 97 ? -11.314 1.423 12.739 1.00 83.62 97 GLY A C 1
ATOM 721 O O . GLY A 1 97 ? -10.212 1.966 12.872 1.00 83.62 97 GLY A O 1
ATOM 722 N N . ILE A 1 98 ? -11.532 0.156 13.089 1.00 82.00 98 ILE A N 1
ATOM 723 C CA . ILE A 1 98 ? -10.494 -0.760 13.566 1.00 82.00 98 ILE A CA 1
ATOM 724 C C . ILE A 1 98 ? -10.497 -2.045 12.723 1.00 82.00 98 ILE A C 1
ATOM 726 O O . ILE A 1 98 ? -11.341 -2.224 11.862 1.00 82.00 98 ILE A O 1
ATOM 730 N N . ILE A 1 99 ? -9.499 -2.916 12.910 1.00 83.81 99 ILE A N 1
ATOM 731 C CA . ILE A 1 99 ? -9.441 -4.223 12.231 1.00 83.81 99 ILE A CA 1
ATOM 732 C C . ILE A 1 99 ? -9.917 -5.285 13.218 1.00 83.81 99 ILE A C 1
ATOM 734 O O . ILE A 1 99 ? -9.184 -5.653 14.146 1.00 83.81 99 ILE A O 1
ATOM 738 N N . ASN A 1 100 ? -11.136 -5.784 13.039 1.00 84.19 100 ASN A N 1
ATOM 739 C CA . ASN A 1 100 ? -11.724 -6.815 13.887 1.00 84.19 100 ASN A CA 1
ATOM 740 C C . ASN A 1 100 ? -12.574 -7.816 13.088 1.00 84.19 100 ASN A C 1
ATOM 742 O O . ASN A 1 100 ? -12.572 -7.832 11.868 1.00 84.19 100 ASN A O 1
ATOM 746 N N . GLN A 1 101 ? -13.196 -8.780 13.776 1.00 82.81 101 GLN A N 1
ATOM 747 C CA . GLN A 1 101 ? -14.155 -9.742 13.198 1.00 82.81 101 GLN A CA 1
ATOM 748 C C . GLN A 1 101 ? -13.724 -10.516 11.928 1.00 82.81 101 GLN A C 1
ATOM 750 O O . GLN A 1 101 ? -14.550 -11.169 11.298 1.00 82.81 101 GLN A O 1
ATOM 755 N N . GLY A 1 102 ? -12.430 -10.561 11.600 1.00 83.19 102 GLY A N 1
ATOM 756 C CA . GLY A 1 102 ? -11.909 -11.231 10.401 1.00 83.19 102 GLY A CA 1
ATOM 757 C C . GLY A 1 102 ? -11.730 -10.317 9.186 1.00 83.19 102 GLY A C 1
ATOM 758 O O . GLY A 1 102 ? -11.535 -10.826 8.082 1.00 83.19 102 GLY A O 1
ATOM 759 N N . GLU A 1 103 ? -11.783 -9.005 9.383 1.00 91.31 103 GLU A N 1
ATOM 760 C CA . GLU A 1 103 ? -11.404 -7.994 8.402 1.00 91.31 103 GLU A CA 1
ATOM 761 C C . GLU A 1 103 ? -9.959 -8.178 7.911 1.00 91.31 103 GLU A C 1
ATOM 763 O O . GLU A 1 103 ? -9.068 -8.611 8.648 1.00 91.31 103 GLU A O 1
ATOM 768 N N . GLN A 1 104 ? -9.749 -7.895 6.626 1.00 88.62 104 GLN A N 1
ATOM 769 C CA . GLN A 1 104 ? -8.440 -7.926 5.969 1.00 88.62 104 GLN A CA 1
ATOM 770 C C . GLN A 1 104 ? -7.744 -6.562 6.028 1.00 88.62 104 GLN A C 1
ATOM 772 O O . GLN A 1 104 ? -6.516 -6.519 6.030 1.00 88.62 104 GLN A O 1
ATOM 777 N N . ASP A 1 105 ? -8.518 -5.482 6.087 1.00 84.94 105 ASP A N 1
ATOM 778 C CA . ASP A 1 105 ? -8.061 -4.110 6.308 1.00 84.94 105 ASP A CA 1
ATOM 779 C C . ASP A 1 105 ? -9.149 -3.357 7.097 1.00 84.94 105 ASP A C 1
ATOM 781 O O . ASP A 1 105 ? -10.218 -3.917 7.336 1.00 84.94 105 ASP A O 1
ATOM 785 N N . ILE A 1 106 ? -8.878 -2.131 7.548 1.00 85.88 106 ILE A N 1
ATOM 786 C CA . ILE A 1 106 ? -9.807 -1.346 8.380 1.00 85.88 106 ILE A CA 1
ATOM 787 C C . ILE A 1 106 ? -11.190 -1.314 7.715 1.00 85.88 106 ILE A C 1
ATOM 789 O O . ILE A 1 106 ? -11.314 -0.851 6.579 1.00 85.88 106 ILE A O 1
ATOM 793 N N . ASP A 1 107 ? -12.214 -1.803 8.421 1.00 84.56 107 ASP A N 1
ATOM 794 C CA . ASP A 1 107 ? -13.614 -1.823 7.977 1.00 84.56 107 ASP A CA 1
ATOM 795 C C . ASP A 1 107 ? -13.919 -2.653 6.707 1.00 84.56 107 ASP A C 1
ATOM 797 O O . ASP A 1 107 ? -14.976 -2.496 6.081 1.00 84.56 107 ASP A O 1
ATOM 801 N N . CYS A 1 108 ? -13.020 -3.544 6.269 1.00 86.62 108 CYS A N 1
ATOM 802 C CA . CYS A 1 108 ? -13.264 -4.366 5.083 1.00 86.62 108 CYS A CA 1
ATOM 803 C C . CYS A 1 108 ? -12.638 -5.765 5.140 1.00 86.62 108 CYS A C 1
ATOM 805 O O . CYS A 1 108 ? -11.619 -6.034 5.768 1.00 86.62 108 CYS A O 1
ATOM 807 N N . GLY A 1 109 ? -13.234 -6.698 4.399 1.00 87.50 109 GLY A N 1
ATOM 808 C CA . GLY A 1 109 ? -12.798 -8.089 4.303 1.00 87.50 109 GLY A CA 1
ATOM 809 C C . GLY A 1 109 ? -13.465 -9.032 5.311 1.00 87.50 109 GLY A C 1
ATOM 810 O O . GLY A 1 109 ? -14.161 -8.624 6.233 1.00 87.50 109 GLY A O 1
ATOM 811 N N . GLY A 1 110 ? -13.292 -10.339 5.091 1.00 85.62 110 GLY A N 1
ATOM 812 C CA . GLY A 1 110 ? -13.913 -11.374 5.921 1.00 85.62 110 GLY A CA 1
ATOM 813 C C . GLY A 1 110 ? -15.448 -11.345 5.857 1.00 85.62 110 GLY A C 1
ATOM 814 O O . GLY A 1 110 ? -15.994 -11.536 4.769 1.00 85.62 110 GLY A O 1
ATOM 815 N N . PRO A 1 111 ? -16.158 -11.168 6.991 1.00 85.75 111 PRO A N 1
ATOM 816 C CA . PRO A 1 111 ? -17.618 -11.047 7.009 1.00 85.75 111 PRO A CA 1
ATOM 817 C C . PRO A 1 111 ? -18.131 -9.687 6.501 1.00 85.75 111 PRO A C 1
ATOM 819 O O . PRO A 1 111 ? -19.337 -9.543 6.297 1.00 85.75 111 PRO A O 1
ATOM 822 N N . CYS A 1 112 ? -17.241 -8.711 6.304 1.00 86.38 112 CYS A N 1
ATOM 823 C CA . CYS A 1 112 ? -17.552 -7.371 5.820 1.00 86.38 112 CYS A CA 1
ATOM 824 C C . CYS A 1 112 ? -17.468 -7.272 4.290 1.00 86.38 112 CYS A C 1
ATOM 826 O O . CYS A 1 112 ? -17.187 -8.251 3.589 1.00 86.38 112 CYS A O 1
ATOM 828 N N . THR A 1 113 ? -17.738 -6.085 3.739 1.00 85.06 113 THR A N 1
ATOM 829 C CA . THR A 1 113 ? -17.554 -5.840 2.302 1.00 85.06 113 THR A CA 1
ATOM 830 C C . THR A 1 113 ? -16.102 -6.106 1.902 1.00 85.06 113 THR A C 1
ATOM 832 O O . THR A 1 113 ? -15.205 -5.737 2.659 1.00 85.06 113 THR A O 1
ATOM 835 N N . PRO A 1 114 ? -15.834 -6.746 0.748 1.00 86.56 114 PRO A N 1
ATOM 836 C CA . PRO A 1 114 ? -14.470 -6.960 0.276 1.00 86.56 114 PRO A CA 1
ATOM 837 C C . PRO A 1 114 ? -13.682 -5.650 0.221 1.00 86.56 114 PRO A C 1
ATOM 839 O O . PRO A 1 114 ? -14.241 -4.610 -0.123 1.00 86.56 114 PRO A O 1
ATOM 842 N N . CYS A 1 115 ? -12.395 -5.708 0.557 1.00 87.62 115 CYS A N 1
ATOM 843 C CA . CYS A 1 115 ? -11.535 -4.538 0.462 1.00 87.62 115 CYS A CA 1
ATOM 844 C C . CYS A 1 115 ? -11.341 -4.114 -1.001 1.00 87.62 115 CYS A C 1
ATOM 846 O O . CYS A 1 115 ? -11.185 -4.987 -1.869 1.00 87.62 115 CYS A O 1
ATOM 848 N N . PRO A 1 116 ? -11.325 -2.797 -1.280 1.00 86.00 116 PRO A N 1
ATOM 849 C CA . PRO A 1 116 ? -11.028 -2.293 -2.608 1.00 86.00 116 PRO A CA 1
ATOM 850 C C . PRO A 1 116 ? -9.597 -2.668 -2.999 1.00 86.00 116 PRO A C 1
ATOM 852 O O . PRO A 1 116 ? -8.676 -2.663 -2.183 1.00 86.00 116 PRO A O 1
ATOM 855 N N . THR A 1 117 ? -9.413 -3.018 -4.262 1.00 88.19 117 THR A N 1
ATOM 856 C CA . THR A 1 117 ? -8.140 -3.485 -4.814 1.00 88.19 117 THR A CA 1
ATOM 857 C C . THR A 1 117 ? -7.458 -2.364 -5.584 1.00 88.19 117 THR A C 1
ATOM 859 O O . THR A 1 117 ? -7.212 -2.496 -6.768 1.00 88.19 117 THR A O 1
ATOM 862 N N . CYS A 1 118 ? -7.114 -1.279 -4.890 1.00 86.31 118 CYS A N 1
ATOM 863 C CA . CYS A 1 118 ? -6.570 -0.058 -5.497 1.00 86.31 118 CYS A CA 1
ATOM 864 C C . CYS A 1 118 ? -5.124 -0.165 -6.026 1.00 86.31 118 CYS A C 1
ATOM 866 O O . CYS A 1 118 ? -4.473 0.863 -6.172 1.00 86.31 118 CYS A O 1
ATOM 868 N N . PHE A 1 119 ? -4.567 -1.370 -6.185 1.00 85.75 119 PHE A N 1
ATOM 869 C CA . PHE A 1 119 ? -3.177 -1.597 -6.620 1.00 85.75 119 PHE A CA 1
ATOM 870 C C . PHE A 1 119 ? -3.005 -2.932 -7.372 1.00 85.75 119 PHE A C 1
ATOM 872 O O . PHE A 1 119 ? -1.907 -3.501 -7.386 1.00 85.75 119 PHE A O 1
ATOM 879 N N . ASP A 1 120 ? -4.083 -3.499 -7.916 1.00 84.75 120 ASP A N 1
ATOM 880 C CA . ASP A 1 120 ? -4.052 -4.797 -8.600 1.00 84.75 120 ASP A CA 1
ATOM 881 C C . ASP A 1 120 ? -3.852 -4.682 -10.123 1.00 84.75 120 ASP A C 1
ATOM 883 O O . ASP A 1 120 ? -3.697 -5.700 -10.811 1.00 84.75 120 ASP A O 1
ATOM 887 N N . GLY A 1 121 ? -3.770 -3.455 -10.645 1.00 81.25 121 GLY A N 1
ATOM 888 C CA . GLY A 1 121 ? -3.478 -3.174 -12.045 1.00 81.25 121 GLY A CA 1
ATOM 889 C C . GLY A 1 121 ? -4.649 -3.448 -12.985 1.00 81.25 121 GLY A C 1
ATOM 890 O O . GLY A 1 121 ? -4.447 -3.508 -14.206 1.00 81.25 121 GLY A O 1
ATOM 891 N N . ILE A 1 122 ? -5.861 -3.628 -12.457 1.00 83.31 122 ILE A N 1
ATOM 892 C CA . ILE A 1 122 ? -7.095 -3.748 -13.242 1.00 83.31 122 ILE A CA 1
ATOM 893 C C . ILE A 1 122 ? -8.086 -2.641 -12.852 1.00 83.31 122 ILE A C 1
ATOM 895 O O . ILE A 1 122 ? -7.831 -1.870 -11.945 1.00 83.31 122 ILE A O 1
ATOM 899 N N . ILE A 1 123 ? -9.175 -2.484 -13.617 1.00 85.06 123 ILE A N 1
ATOM 900 C CA . ILE A 1 123 ? -10.266 -1.553 -13.277 1.00 85.06 123 ILE A CA 1
ATOM 901 C C . ILE A 1 123 ? -11.410 -2.386 -12.712 1.00 85.06 123 ILE A C 1
ATOM 903 O O . ILE A 1 123 ? -12.067 -3.125 -13.461 1.00 85.06 123 ILE A O 1
ATOM 907 N N . ASN A 1 124 ? -11.648 -2.302 -11.410 1.00 87.69 124 ASN A N 1
ATOM 908 C CA . ASN A 1 124 ? -12.707 -3.037 -10.729 1.00 87.69 124 ASN A CA 1
ATOM 909 C C . ASN A 1 124 ? -13.323 -2.213 -9.584 1.00 87.69 124 ASN A C 1
ATOM 911 O O . ASN A 1 124 ? -13.070 -1.027 -9.446 1.00 87.69 124 ASN A O 1
ATOM 915 N N . GLN A 1 125 ? -14.268 -2.801 -8.845 1.00 88.19 125 GLN A N 1
ATOM 916 C CA . GLN A 1 125 ? -14.836 -2.242 -7.603 1.00 88.19 125 GLN A CA 1
ATOM 917 C C . GLN A 1 125 ? -15.358 -0.782 -7.646 1.00 88.19 125 GLN A C 1
ATOM 919 O O . GLN A 1 125 ? -15.612 -0.189 -6.604 1.00 88.19 125 GLN A O 1
ATOM 924 N N . GLY A 1 126 ? -15.632 -0.229 -8.834 1.00 86.44 126 GLY A N 1
ATOM 925 C CA . GLY A 1 126 ? -16.138 1.137 -9.014 1.00 86.44 126 GLY A CA 1
ATOM 926 C C . GLY A 1 126 ? -15.064 2.195 -9.278 1.00 86.44 126 GLY A C 1
ATOM 927 O O . GLY A 1 126 ? -15.383 3.378 -9.222 1.00 86.44 126 GLY A O 1
ATOM 928 N N . GLU A 1 127 ? -13.831 1.789 -9.567 1.00 90.00 127 GLU A N 1
ATOM 929 C CA . GLU A 1 127 ? -12.738 2.670 -9.980 1.00 90.00 127 GLU A CA 1
ATOM 930 C C . GLU A 1 127 ? -13.048 3.438 -11.281 1.00 90.00 127 GLU A C 1
ATOM 932 O O . GLU A 1 127 ? -13.722 2.936 -12.187 1.00 90.00 127 GLU A O 1
ATOM 937 N N . GLU A 1 128 ? -12.536 4.667 -11.381 1.00 85.19 128 GLU A N 1
ATOM 938 C CA . GLU A 1 128 ? -12.668 5.528 -12.569 1.00 85.19 128 GLU A CA 1
ATOM 939 C C . GLU A 1 128 ? -11.471 5.383 -13.530 1.00 85.19 128 GLU A C 1
ATOM 941 O O . GLU A 1 128 ? -11.574 5.715 -14.714 1.00 85.19 128 GLU A O 1
ATOM 946 N N . GLY A 1 129 ? -10.347 4.852 -13.040 1.00 81.81 129 GLY A N 1
ATOM 947 C CA . GLY A 1 129 ? -9.147 4.493 -13.796 1.00 81.81 129 GLY A CA 1
ATOM 948 C C . GLY A 1 129 ? -8.490 3.236 -13.216 1.00 81.81 129 GLY A C 1
ATOM 949 O O . GLY A 1 129 ? -8.984 2.681 -12.248 1.00 81.81 129 GLY A O 1
ATOM 950 N N . ILE A 1 130 ? -7.394 2.753 -13.815 1.00 81.50 130 ILE A N 1
ATOM 951 C CA . ILE A 1 130 ? -6.649 1.613 -13.243 1.00 81.50 130 ILE A CA 1
ATOM 952 C C . ILE A 1 130 ? -6.113 2.052 -11.880 1.00 81.50 130 ILE A C 1
ATOM 954 O O . ILE A 1 130 ? -5.353 3.025 -11.845 1.00 81.50 130 ILE A O 1
ATOM 958 N N . ASP A 1 131 ? -6.506 1.358 -10.807 1.00 81.88 131 ASP A N 1
ATOM 959 C CA . ASP A 1 131 ? -6.048 1.617 -9.437 1.00 81.88 131 ASP A CA 1
ATOM 960 C C . ASP A 1 131 ? -6.380 3.042 -8.906 1.00 81.88 131 ASP A C 1
ATOM 962 O O . ASP A 1 131 ? -5.701 3.566 -8.017 1.00 81.88 131 ASP A O 1
ATOM 966 N N . CYS A 1 132 ? -7.393 3.732 -9.460 1.00 85.12 132 CYS A N 1
ATOM 967 C CA . CYS A 1 132 ? -7.794 5.075 -9.008 1.00 85.12 132 CYS A CA 1
ATOM 968 C C . CYS A 1 132 ? -9.286 5.394 -9.211 1.00 85.12 132 CYS A C 1
ATOM 970 O O . CYS A 1 132 ? -9.962 4.858 -10.089 1.00 85.12 132 CYS A O 1
ATOM 972 N N . GLY A 1 133 ? -9.794 6.350 -8.433 1.00 86.50 133 GLY A N 1
ATOM 973 C CA . GLY A 1 133 ? -11.184 6.808 -8.455 1.00 86.50 133 GLY A CA 1
ATOM 974 C C . GLY A 1 133 ? -12.146 5.880 -7.708 1.00 86.50 133 GLY A C 1
ATOM 975 O O . GLY A 1 133 ? -11.780 4.789 -7.277 1.00 86.50 133 GLY A O 1
ATOM 976 N N . GLY A 1 134 ? -13.394 6.325 -7.534 1.00 88.19 134 GLY A N 1
ATOM 977 C CA . GLY A 1 134 ? -14.421 5.562 -6.819 1.00 88.19 134 GLY A CA 1
ATOM 978 C C . GLY A 1 134 ? -14.045 5.276 -5.355 1.00 88.19 134 GLY A C 1
ATOM 979 O O . GLY A 1 134 ? -13.967 6.226 -4.576 1.00 88.19 134 GLY A O 1
ATOM 980 N N . PRO A 1 135 ? -13.850 4.001 -4.949 1.00 86.44 135 PRO A N 1
ATOM 981 C CA . PRO A 1 135 ? -13.399 3.652 -3.596 1.00 86.44 135 PRO A CA 1
ATOM 982 C C . PRO A 1 135 ? -11.906 3.939 -3.345 1.00 86.44 135 PRO A C 1
ATOM 984 O O . PRO A 1 135 ? -11.457 3.847 -2.204 1.00 86.44 135 PRO A O 1
ATOM 987 N N . CYS A 1 136 ? -11.139 4.261 -4.389 1.00 85.38 136 CYS A N 1
ATOM 988 C CA . CYS A 1 136 ? -9.710 4.554 -4.324 1.00 85.38 136 CYS A CA 1
ATOM 989 C C . CYS A 1 136 ? -9.445 6.067 -4.327 1.00 85.38 136 CYS A C 1
ATOM 991 O O . CYS A 1 136 ? -10.361 6.884 -4.437 1.00 85.38 136 CYS A O 1
ATOM 993 N N . VAL A 1 137 ? -8.172 6.463 -4.208 1.00 83.88 137 VAL A N 1
ATOM 994 C CA . VAL A 1 137 ? -7.779 7.877 -4.326 1.00 83.88 137 VAL A CA 1
ATOM 995 C C . VAL A 1 137 ? -8.254 8.448 -5.663 1.00 83.88 137 VAL A C 1
ATOM 997 O O . VAL A 1 137 ? -8.168 7.763 -6.682 1.00 83.88 137 VAL A O 1
ATOM 1000 N N . GLU A 1 138 ? -8.761 9.686 -5.664 1.00 81.25 138 GLU A N 1
ATOM 1001 C CA . GLU A 1 138 ? -9.222 10.353 -6.886 1.00 81.25 138 GLU A CA 1
ATOM 1002 C C . GLU A 1 138 ? -8.167 10.245 -7.992 1.00 81.25 138 GLU A C 1
ATOM 1004 O O . GLU A 1 138 ? -6.971 10.463 -7.761 1.00 81.25 138 GLU A O 1
ATOM 1009 N N . CYS A 1 139 ? -8.608 9.895 -9.203 1.00 71.62 139 CYS A N 1
ATOM 1010 C CA . CYS A 1 139 ? -7.699 9.840 -10.332 1.00 71.62 139 CYS A CA 1
ATOM 1011 C C . CYS A 1 139 ? -7.085 11.229 -10.569 1.00 71.62 139 CYS A C 1
ATOM 1013 O O . CYS A 1 139 ? -7.791 12.240 -10.476 1.00 71.62 139 CYS A O 1
ATOM 1015 N N . PRO A 1 140 ? -5.789 11.303 -10.926 1.00 67.88 140 PRO A N 1
ATOM 1016 C CA . PRO A 1 140 ? -5.198 12.545 -11.393 1.00 67.88 140 PRO A CA 1
ATOM 1017 C C . PRO A 1 140 ? -6.076 13.130 -12.504 1.00 67.88 140 PRO A C 1
ATOM 1019 O O . PRO A 1 140 ? -6.563 12.363 -13.344 1.00 67.88 140 PRO A O 1
ATOM 1022 N N . PRO A 1 141 ? -6.297 14.458 -12.529 1.00 56.97 141 PRO A N 1
ATOM 1023 C CA . PRO A 1 141 ? -7.119 15.069 -13.559 1.00 56.97 141 PRO A CA 1
ATOM 1024 C C . PRO A 1 141 ? -6.609 14.613 -14.928 1.00 56.97 141 PRO A C 1
ATOM 1026 O O . PRO A 1 141 ? -5.394 14.647 -15.154 1.00 56.97 141 PRO A O 1
ATOM 1029 N N . PRO A 1 142 ? -7.498 14.177 -15.840 1.00 51.59 142 PRO A N 1
ATOM 1030 C CA . PRO A 1 142 ? -7.073 13.806 -17.174 1.00 51.59 142 PRO A CA 1
ATOM 1031 C C . PRO A 1 142 ? -6.447 15.051 -17.793 1.00 51.59 142 PRO A C 1
ATOM 1033 O O . PRO A 1 142 ? -7.155 16.016 -18.097 1.00 51.59 142 PRO A O 1
ATOM 1036 N N . CYS A 1 143 ? -5.121 15.079 -17.966 1.00 48.38 143 CYS A N 1
ATOM 1037 C CA . CYS A 1 143 ? -4.584 16.076 -18.874 1.00 48.38 143 CYS A CA 1
ATOM 1038 C C . CYS A 1 143 ? -5.155 15.684 -20.243 1.00 48.38 143 CYS A C 1
ATOM 1040 O O . CYS A 1 143 ? -5.036 14.519 -20.626 1.00 48.38 143 CYS A O 1
ATOM 1042 N N . PRO A 1 144 ? -5.823 16.602 -20.960 1.00 51.38 144 PRO A N 1
ATOM 1043 C CA . PRO A 1 144 ? -6.575 16.277 -22.174 1.00 51.38 144 PRO A CA 1
ATOM 1044 C C . PRO A 1 144 ? -5.717 15.641 -23.273 1.00 51.38 144 PRO A C 1
ATOM 1046 O O . PRO A 1 144 ? -6.263 15.086 -24.218 1.00 51.38 144 PRO A O 1
ATOM 1049 N N . SER A 1 145 ? -4.397 15.719 -23.131 1.00 62.34 145 SER A N 1
ATOM 1050 C CA . SER A 1 145 ? -3.419 15.098 -23.999 1.00 62.34 145 SER A CA 1
ATOM 1051 C C . SER A 1 145 ? -2.956 13.697 -23.613 1.00 62.34 145 SER A C 1
ATOM 1053 O O . SER A 1 145 ? -2.450 13.003 -24.469 1.00 62.34 145 SER A O 1
ATOM 1055 N N . CYS A 1 146 ? -3.131 13.240 -22.371 1.00 72.12 146 CYS A N 1
ATOM 1056 C CA . CYS A 1 146 ? -2.549 11.964 -21.925 1.00 72.12 146 CYS A CA 1
ATOM 1057 C C . CYS A 1 146 ? -3.227 10.708 -22.499 1.00 72.12 146 CYS A C 1
ATOM 1059 O O . CYS A 1 146 ? -2.968 9.610 -22.008 1.00 72.12 146 CYS A O 1
ATOM 1061 N N . LEU A 1 147 ? -4.183 10.866 -23.416 1.00 79.44 147 LEU A N 1
ATOM 1062 C CA . LEU A 1 147 ? -4.973 9.807 -24.056 1.00 79.44 147 LEU A CA 1
ATOM 1063 C C . LEU A 1 147 ? -5.406 10.221 -25.479 1.00 79.44 147 LEU A C 1
ATOM 1065 O O . LEU A 1 147 ? -6.390 9.692 -26.007 1.00 79.44 147 LEU A O 1
ATOM 1069 N N . ASP A 1 148 ? -4.747 11.217 -26.075 1.00 77.31 148 ASP A N 1
ATOM 1070 C CA . ASP A 1 148 ? -5.120 11.767 -27.382 1.00 77.31 148 ASP A CA 1
ATOM 1071 C C . ASP A 1 148 ? -4.398 11.078 -28.558 1.00 77.31 148 ASP A C 1
ATOM 1073 O O . ASP A 1 148 ? -4.672 11.378 -29.728 1.00 77.31 148 ASP A O 1
ATOM 1077 N N . GLY A 1 149 ? -3.530 10.107 -28.267 1.00 82.62 149 GLY A N 1
ATOM 1078 C CA . GLY A 1 149 ? -2.802 9.323 -29.255 1.00 82.62 149 GLY A CA 1
ATOM 1079 C C . GLY A 1 149 ? -1.620 10.063 -29.872 1.00 82.62 149 GLY A C 1
ATOM 1080 O O . GLY A 1 149 ? -1.034 9.559 -30.840 1.00 82.62 149 GLY A O 1
ATOM 1081 N N . ILE A 1 150 ? -1.252 11.242 -29.360 1.00 83.31 150 ILE A N 1
ATOM 1082 C CA . ILE A 1 150 ? -0.127 12.032 -29.859 1.00 83.31 150 ILE A CA 1
ATOM 1083 C C . ILE A 1 150 ? 0.813 12.424 -28.720 1.00 83.31 150 ILE A C 1
ATOM 1085 O O . ILE A 1 150 ? 0.399 12.904 -27.685 1.00 83.31 150 ILE A O 1
ATOM 1089 N N . ARG A 1 151 ? 2.127 12.304 -28.942 1.00 86.00 151 ARG A N 1
ATOM 1090 C CA . ARG A 1 151 ? 3.115 12.759 -27.958 1.00 86.00 151 ARG A CA 1
ATOM 1091 C C . ARG A 1 151 ? 3.165 14.288 -27.918 1.00 86.00 151 ARG A C 1
ATOM 1093 O O . ARG A 1 151 ? 3.739 14.898 -28.830 1.00 86.00 151 ARG A O 1
ATOM 1100 N N . ASN A 1 152 ? 2.623 14.913 -26.880 1.00 84.31 152 ASN A N 1
ATOM 1101 C CA . ASN A 1 152 ? 2.621 16.370 -26.731 1.00 84.31 152 ASN A CA 1
ATOM 1102 C C . ASN A 1 152 ? 2.813 16.800 -25.260 1.00 84.31 152 ASN A C 1
ATOM 1104 O O . ASN A 1 152 ? 3.139 15.985 -24.412 1.00 84.31 152 ASN A O 1
ATOM 1108 N N . GLN A 1 153 ? 2.741 18.106 -24.969 1.00 82.88 153 GLN A N 1
ATOM 1109 C CA . GLN A 1 153 ? 2.654 18.644 -23.597 1.00 82.88 153 GLN A CA 1
ATOM 1110 C C . GLN A 1 153 ? 3.658 18.064 -22.574 1.00 82.88 153 GLN A C 1
ATOM 1112 O O . GLN A 1 153 ? 3.352 17.948 -21.394 1.00 82.88 153 GLN A O 1
ATOM 1117 N N . ASN A 1 154 ? 4.890 17.785 -23.018 1.00 84.81 154 ASN A N 1
ATOM 1118 C CA . ASN A 1 154 ? 5.990 17.231 -22.217 1.00 84.81 154 ASN A CA 1
ATOM 1119 C C . ASN A 1 154 ? 5.859 15.746 -21.816 1.00 84.81 154 ASN A C 1
ATOM 1121 O O . ASN A 1 154 ? 6.516 15.302 -20.878 1.00 84.81 154 ASN A O 1
ATOM 1125 N N . GLU A 1 155 ? 5.074 14.972 -22.556 1.00 91.06 155 GLU A N 1
ATOM 1126 C CA . GLU A 1 155 ? 5.077 13.513 -22.493 1.00 91.06 155 GLU A CA 1
ATOM 1127 C C . GLU A 1 155 ? 6.399 12.905 -22.975 1.00 91.06 155 GLU A C 1
ATOM 1129 O O . GLU A 1 155 ? 7.051 13.384 -23.925 1.00 91.06 155 GLU A O 1
ATOM 1134 N N . THR A 1 156 ? 6.790 11.795 -22.352 1.00 90.44 156 THR A N 1
ATOM 1135 C CA . THR A 1 156 ? 8.013 11.075 -22.722 1.00 90.44 156 THR A CA 1
ATOM 1136 C C . THR A 1 156 ? 7.766 10.007 -23.776 1.00 90.44 156 THR A C 1
ATOM 1138 O O . THR A 1 156 ? 8.647 9.785 -24.615 1.00 90.44 156 THR A O 1
ATOM 1141 N N . ASP A 1 157 ? 6.553 9.459 -23.834 1.00 86.88 157 ASP A N 1
ATOM 1142 C CA . ASP A 1 157 ? 6.031 8.657 -24.940 1.00 86.88 157 ASP A CA 1
ATOM 1143 C C . ASP A 1 157 ? 4.560 9.011 -25.214 1.00 86.88 157 ASP A C 1
ATOM 1145 O O . ASP A 1 157 ? 3.967 9.784 -24.478 1.00 86.88 157 ASP A O 1
ATOM 1149 N N . ILE A 1 158 ? 3.971 8.497 -26.295 1.00 87.31 158 ILE A N 1
ATOM 1150 C CA . ILE A 1 158 ? 2.562 8.772 -26.631 1.00 87.31 158 ILE A CA 1
ATOM 1151 C C . ILE A 1 158 ? 1.664 8.403 -25.439 1.00 87.31 158 ILE A C 1
ATOM 1153 O O . ILE A 1 158 ? 1.669 7.235 -25.030 1.00 87.31 158 ILE A O 1
ATOM 1157 N N . ASP A 1 159 ? 0.894 9.371 -24.931 1.00 81.44 159 ASP A N 1
ATOM 1158 C CA . ASP A 1 159 ? -0.093 9.195 -23.858 1.00 81.44 159 ASP A CA 1
ATOM 1159 C C . ASP A 1 159 ? 0.500 8.755 -22.495 1.00 81.44 159 ASP A C 1
ATOM 1161 O O . ASP A 1 159 ? -0.188 8.123 -21.675 1.00 81.44 159 ASP A O 1
ATOM 1165 N N . CYS A 1 160 ? 1.799 9.002 -22.245 1.00 85.25 160 CYS A N 1
ATOM 1166 C CA . CYS A 1 160 ? 2.444 8.692 -20.961 1.00 85.25 160 CYS A CA 1
ATOM 1167 C C . CYS A 1 160 ? 3.751 9.471 -20.675 1.00 85.25 160 CYS A C 1
ATOM 1169 O O . CYS A 1 160 ? 4.455 9.955 -21.565 1.00 85.25 160 CYS A O 1
ATOM 1171 N N . GLY A 1 161 ? 4.099 9.541 -19.388 1.00 87.12 161 GLY A N 1
ATOM 1172 C CA . GLY A 1 161 ? 5.292 10.205 -18.860 1.00 87.12 161 GLY A CA 1
ATOM 1173 C C . GLY A 1 161 ? 5.144 11.719 -18.693 1.00 87.12 161 GLY A C 1
ATOM 1174 O O . GLY A 1 161 ? 4.197 12.333 -19.190 1.00 87.12 161 GLY A O 1
ATOM 1175 N N . GLY A 1 162 ? 6.070 12.335 -17.959 1.00 85.81 162 GLY A N 1
ATOM 1176 C CA . GLY A 1 162 ? 6.010 13.749 -17.599 1.00 85.81 162 GLY A CA 1
ATOM 1177 C C . GLY A 1 162 ? 4.765 14.084 -16.758 1.00 85.81 162 GLY A C 1
ATOM 1178 O O . GLY A 1 162 ? 4.629 13.566 -15.652 1.00 85.81 162 GLY A O 1
ATOM 1179 N N . PRO A 1 163 ? 3.858 14.964 -17.230 1.00 83.19 163 PRO A N 1
ATOM 1180 C CA . PRO A 1 163 ? 2.626 15.299 -16.506 1.00 83.19 163 PRO A CA 1
ATOM 1181 C C . PRO A 1 163 ? 1.547 14.204 -16.580 1.00 83.19 163 PRO A C 1
ATOM 1183 O O . PRO A 1 163 ? 0.510 14.325 -15.929 1.00 83.19 163 PRO A O 1
ATOM 1186 N N . CYS A 1 164 ? 1.763 13.168 -17.392 1.00 82.56 164 CYS A N 1
ATOM 1187 C CA . CYS A 1 164 ? 0.835 12.063 -17.584 1.00 82.56 164 CYS A CA 1
ATOM 1188 C C . CYS A 1 164 ? 1.135 10.882 -16.661 1.00 82.56 164 CYS A C 1
ATOM 1190 O O . CYS A 1 164 ? 2.123 10.859 -15.927 1.00 82.56 164 CYS A O 1
ATOM 1192 N N . ARG A 1 165 ? 0.274 9.857 -16.718 1.00 83.81 165 ARG A N 1
ATOM 1193 C CA . ARG A 1 165 ? 0.539 8.574 -16.054 1.00 83.81 165 ARG A CA 1
ATOM 1194 C C . ARG A 1 165 ? 1.901 8.020 -16.470 1.00 83.81 165 ARG A C 1
ATOM 1196 O O . ARG A 1 165 ? 2.343 8.224 -17.603 1.00 83.81 165 ARG A O 1
ATOM 1203 N N . ARG A 1 166 ? 2.521 7.249 -15.581 1.00 85.81 166 ARG A N 1
ATOM 1204 C CA . ARG A 1 166 ? 3.778 6.565 -15.883 1.00 85.81 166 ARG A CA 1
ATOM 1205 C C . ARG A 1 166 ? 3.610 5.584 -17.047 1.00 85.81 166 ARG A C 1
ATOM 1207 O O . ARG A 1 166 ? 2.565 4.956 -17.218 1.00 85.81 166 ARG A O 1
ATOM 1214 N N . CYS A 1 167 ? 4.653 5.461 -17.845 1.00 84.81 167 CYS A N 1
ATOM 1215 C CA . CYS A 1 167 ? 4.742 4.610 -19.010 1.00 84.81 167 CYS A CA 1
ATOM 1216 C C . CYS A 1 167 ? 5.008 3.142 -18.645 1.00 84.81 167 CYS A C 1
ATOM 1218 O O . CYS A 1 167 ? 5.776 2.832 -17.732 1.00 84.81 167 CYS A O 1
ATOM 1220 N N . CYS A 1 168 ? 4.409 2.225 -19.409 1.00 82.44 168 CYS A N 1
ATOM 1221 C CA . CYS A 1 168 ? 4.714 0.794 -19.340 1.00 82.44 168 CYS A CA 1
ATOM 1222 C C . CYS A 1 168 ? 6.131 0.484 -19.846 1.00 82.44 168 CYS A C 1
ATOM 1224 O O . CYS A 1 168 ? 6.791 1.315 -20.468 1.00 82.44 168 CYS A O 1
ATOM 1226 N N . GLU A 1 169 ? 6.581 -0.751 -19.635 1.00 81.56 169 GLU A N 1
ATOM 1227 C CA . GLU A 1 169 ? 7.832 -1.261 -20.201 1.00 81.56 169 GLU A CA 1
ATOM 1228 C C . GLU A 1 169 ? 7.910 -1.018 -21.722 1.00 81.56 169 GLU A C 1
ATOM 1230 O O . GLU A 1 169 ? 6.891 -0.997 -22.418 1.00 81.56 169 GLU A O 1
ATOM 1235 N N . THR A 1 170 ? 9.126 -0.852 -22.250 1.00 82.75 170 THR A N 1
ATOM 1236 C CA . THR A 1 170 ? 9.459 -0.570 -23.667 1.00 82.75 170 THR A CA 1
ATOM 1237 C C . THR A 1 170 ? 9.083 0.819 -24.192 1.00 82.75 170 THR A C 1
ATOM 1239 O O . THR A 1 170 ? 9.449 1.168 -25.317 1.00 82.75 170 THR A O 1
ATOM 1242 N N . LYS A 1 171 ? 8.395 1.635 -23.391 1.00 88.19 171 LYS A N 1
ATOM 1243 C CA . LYS A 1 171 ? 8.053 3.022 -23.725 1.00 88.19 171 LYS A CA 1
ATOM 1244 C C . LYS A 1 171 ? 9.198 3.979 -23.443 1.00 88.19 171 LYS A C 1
ATOM 1246 O O . LYS A 1 171 ? 10.081 3.681 -22.646 1.00 88.19 171 LYS A O 1
ATOM 1251 N N . LYS A 1 172 ? 9.184 5.134 -24.099 1.00 90.50 172 LYS A N 1
ATOM 1252 C CA . LYS A 1 172 ? 10.207 6.168 -23.920 1.00 90.50 172 LYS A CA 1
ATOM 1253 C C . LYS A 1 172 ? 10.047 6.927 -22.600 1.00 90.50 172 LYS A C 1
ATOM 1255 O O . LYS A 1 172 ? 8.941 7.276 -22.202 1.00 90.50 172 LYS A O 1
ATOM 1260 N N . CYS A 1 173 ? 11.170 7.254 -21.976 1.00 92.38 173 CYS A N 1
ATOM 1261 C CA . CYS A 1 173 ? 11.258 8.000 -20.719 1.00 92.38 173 CYS A CA 1
ATOM 1262 C C . CYS A 1 173 ? 12.408 9.013 -20.755 1.00 92.38 173 CYS A C 1
ATOM 1264 O O . CYS A 1 173 ? 13.309 8.915 -21.597 1.00 92.38 173 CYS A O 1
ATOM 1266 N N . LEU A 1 174 ? 12.366 10.002 -19.864 1.00 93.31 174 LEU A N 1
ATOM 1267 C CA . LEU A 1 174 ? 13.452 10.957 -19.619 1.00 93.31 174 LEU A CA 1
ATOM 1268 C C . LEU A 1 174 ? 14.003 10.827 -18.194 1.00 93.31 174 LEU A C 1
ATOM 1270 O O . LEU A 1 174 ? 15.190 11.084 -17.988 1.00 93.31 174 LEU A O 1
ATOM 1274 N N . SER A 1 175 ? 13.171 10.414 -17.238 1.00 90.94 175 SER A N 1
ATOM 1275 C CA . SER A 1 175 ? 13.545 10.097 -15.861 1.00 90.94 175 SER A CA 1
ATOM 1276 C C . SER A 1 175 ? 12.885 8.802 -15.382 1.00 90.94 175 SER A C 1
ATOM 1278 O O . SER A 1 175 ? 11.945 8.291 -15.989 1.00 90.94 175 SER A O 1
ATOM 1280 N N . ASP A 1 176 ? 13.380 8.272 -14.264 1.00 88.75 176 ASP A N 1
ATOM 1281 C CA . ASP A 1 176 ? 12.837 7.078 -13.606 1.00 88.75 176 ASP A CA 1
ATOM 1282 C C . ASP A 1 176 ? 11.360 7.240 -13.206 1.00 88.75 176 ASP A C 1
ATOM 1284 O O . ASP A 1 176 ? 10.587 6.282 -13.274 1.00 88.75 176 ASP A O 1
ATOM 1288 N N . ASP A 1 177 ? 10.946 8.468 -12.875 1.00 87.81 177 ASP A N 1
ATOM 1289 C CA . ASP A 1 177 ? 9.563 8.805 -12.522 1.00 87.81 177 ASP A CA 1
ATOM 1290 C C . ASP A 1 177 ? 8.580 8.621 -13.681 1.00 87.81 177 ASP A C 1
ATOM 1292 O O . ASP A 1 177 ? 7.387 8.434 -13.434 1.00 87.81 177 ASP A O 1
ATOM 1296 N N . ASP A 1 178 ? 9.064 8.632 -14.925 1.00 86.12 178 ASP A N 1
ATOM 1297 C CA . ASP A 1 178 ? 8.233 8.417 -16.106 1.00 86.12 178 ASP A CA 1
ATOM 1298 C C . ASP A 1 178 ? 7.830 6.950 -16.275 1.00 86.12 178 ASP A C 1
ATOM 1300 O O . ASP A 1 178 ? 6.955 6.664 -17.086 1.00 86.12 178 ASP A O 1
ATOM 1304 N N . CYS A 1 179 ? 8.436 6.007 -15.549 1.00 87.69 179 CYS A N 1
ATOM 1305 C CA . CYS A 1 179 ? 8.256 4.573 -15.764 1.00 87.69 179 CYS A CA 1
ATOM 1306 C C . CYS A 1 179 ? 7.472 3.909 -14.636 1.00 87.69 179 CYS A C 1
ATOM 1308 O O . CYS A 1 179 ? 7.769 4.104 -13.463 1.00 87.69 179 CYS A O 1
ATOM 1310 N N . LEU A 1 180 ? 6.509 3.043 -14.971 1.00 83.88 180 LEU A N 1
ATOM 1311 C CA . LEU A 1 180 ? 5.793 2.230 -13.975 1.00 83.88 180 LEU A CA 1
ATOM 1312 C C . LEU A 1 180 ? 6.745 1.320 -13.190 1.00 83.88 180 LEU A C 1
ATOM 1314 O O . LEU A 1 180 ? 6.526 1.071 -12.010 1.00 83.88 180 LEU A O 1
ATOM 1318 N N . SER A 1 181 ? 7.823 0.869 -13.836 1.00 80.44 181 SER A N 1
ATOM 1319 C CA . SER A 1 181 ? 8.907 0.122 -13.197 1.00 80.44 181 SER A CA 1
ATOM 1320 C C . SER A 1 181 ? 9.775 0.965 -12.258 1.00 80.44 181 SER A C 1
ATOM 1322 O O . SER A 1 181 ? 10.585 0.399 -11.529 1.00 80.44 181 SER A O 1
ATOM 1324 N N . GLY A 1 182 ? 9.647 2.296 -12.301 1.00 85.56 182 GLY A N 1
ATOM 1325 C CA . GLY A 1 182 ? 10.521 3.231 -11.598 1.00 85.56 182 GLY A CA 1
ATOM 1326 C C . GLY A 1 182 ? 11.952 3.261 -12.136 1.00 85.56 182 GLY A C 1
ATOM 1327 O O . GLY A 1 182 ? 12.848 3.660 -11.402 1.00 85.56 182 GLY A O 1
ATOM 1328 N N . PHE A 1 183 ? 12.193 2.787 -13.367 1.00 86.75 183 PHE A N 1
ATOM 1329 C CA . PHE A 1 183 ? 13.536 2.738 -13.945 1.00 86.75 183 PHE A CA 1
ATOM 1330 C C . PHE A 1 183 ? 13.553 3.037 -15.450 1.00 86.75 183 PHE A C 1
ATOM 1332 O O . PHE A 1 183 ? 12.966 2.313 -16.267 1.00 86.75 183 PHE A O 1
ATOM 1339 N N . CYS A 1 184 ? 14.275 4.098 -15.808 1.00 91.19 184 CYS A N 1
ATOM 1340 C CA . CYS A 1 184 ? 14.482 4.575 -17.165 1.00 91.19 184 CYS A CA 1
ATOM 1341 C C . CYS A 1 184 ? 15.913 4.280 -17.632 1.00 91.19 184 CYS A C 1
ATOM 1343 O O . CYS A 1 184 ? 16.864 4.989 -17.302 1.00 91.19 184 CYS A O 1
ATOM 1345 N N . TYR A 1 185 ? 16.077 3.260 -18.475 1.00 89.00 185 TYR A N 1
ATOM 1346 C CA . TYR A 1 185 ? 17.379 2.875 -19.010 1.00 89.00 185 TYR A CA 1
ATOM 1347 C C . TYR A 1 185 ? 17.520 3.294 -20.469 1.00 89.00 185 TYR A C 1
ATOM 1349 O O . TYR A 1 185 ? 16.735 2.895 -21.326 1.00 89.00 185 TYR A O 1
ATOM 1357 N N . GLN A 1 186 ? 18.529 4.120 -20.762 1.00 90.25 186 GLN A N 1
ATOM 1358 C CA . GLN A 1 186 ? 18.798 4.635 -22.114 1.00 90.25 186 GLN A CA 1
ATOM 1359 C C . GLN A 1 186 ? 17.565 5.268 -22.793 1.00 90.25 186 GLN A C 1
ATOM 1361 O O . GLN A 1 186 ? 17.395 5.196 -24.011 1.00 90.25 186 GLN A O 1
ATOM 1366 N N . GLY A 1 187 ? 16.707 5.914 -21.998 1.00 90.56 187 GLY A N 1
ATOM 1367 C CA . GLY A 1 187 ? 15.485 6.557 -22.475 1.00 90.56 187 GLY A CA 1
ATOM 1368 C C . GLY A 1 187 ? 14.335 5.590 -22.761 1.00 90.56 187 GLY A C 1
ATOM 1369 O O . GLY A 1 187 ? 13.403 5.974 -23.468 1.00 90.56 187 GLY A O 1
ATOM 1370 N N . ILE A 1 188 ? 14.396 4.357 -22.246 1.00 89.31 188 ILE A N 1
ATOM 1371 C CA . ILE A 1 188 ? 13.338 3.346 -22.333 1.00 89.31 188 ILE A CA 1
ATOM 1372 C C . ILE A 1 188 ? 13.003 2.816 -20.931 1.00 89.31 188 ILE A C 1
ATOM 1374 O O . ILE A 1 188 ? 13.891 2.473 -20.151 1.00 89.31 188 ILE A O 1
ATOM 1378 N N . CYS A 1 189 ? 11.714 2.708 -20.620 1.00 88.00 189 CYS A N 1
ATOM 1379 C CA . CYS A 1 189 ? 11.238 2.078 -19.399 1.00 88.00 189 CYS A CA 1
ATOM 1380 C C . CYS A 1 189 ? 11.538 0.587 -19.437 1.00 88.00 189 CYS A C 1
ATOM 1382 O O . CYS A 1 189 ? 11.053 -0.142 -20.309 1.00 88.00 189 CYS A O 1
ATOM 1384 N N . THR A 1 190 ? 12.332 0.132 -18.479 1.00 85.00 190 THR A N 1
ATOM 1385 C CA . THR A 1 190 ? 12.716 -1.275 -18.354 1.00 85.00 190 THR A CA 1
ATOM 1386 C C . THR A 1 190 ? 12.359 -1.758 -16.966 1.00 85.00 190 THR A C 1
ATOM 1388 O O . THR A 1 190 ? 12.388 -0.989 -16.004 1.00 85.00 190 THR A O 1
ATOM 1391 N N . LYS A 1 191 ? 11.957 -3.023 -16.862 1.00 83.31 191 LYS A N 1
ATOM 1392 C CA . LYS A 1 191 ? 11.741 -3.646 -15.567 1.00 83.31 191 LYS A CA 1
ATOM 1393 C C . LYS A 1 191 ? 13.103 -4.037 -14.994 1.00 83.31 191 LYS A C 1
ATOM 1395 O O . LYS A 1 191 ? 13.746 -4.888 -15.609 1.00 83.31 191 LYS A O 1
ATOM 1400 N N . PRO A 1 192 ? 13.521 -3.455 -13.858 1.00 79.94 192 PRO A N 1
ATOM 1401 C CA . PRO A 1 192 ? 14.767 -3.843 -13.221 1.00 79.94 192 PRO A CA 1
ATOM 1402 C C . PRO A 1 192 ? 14.725 -5.324 -12.838 1.00 79.94 192 PRO A C 1
ATOM 1404 O O . PRO A 1 192 ? 13.702 -5.826 -12.349 1.00 79.94 192 PRO A O 1
ATOM 1407 N N . SER A 1 193 ? 15.821 -6.034 -13.075 1.00 84.06 193 SER A N 1
ATOM 1408 C CA . SER A 1 193 ? 15.968 -7.445 -12.731 1.00 84.06 193 SER A CA 1
ATOM 1409 C C . SER A 1 193 ? 17.367 -7.716 -12.206 1.00 84.06 193 SER A C 1
ATOM 1411 O O . SER A 1 193 ? 18.329 -7.210 -12.749 1.00 84.06 193 SER A O 1
ATOM 1413 N N . CYS A 1 194 ? 17.487 -8.633 -11.246 1.00 86.75 194 CYS A N 1
ATOM 1414 C CA . CYS A 1 194 ? 18.771 -9.131 -10.738 1.00 86.75 194 CYS A CA 1
ATOM 1415 C C . CYS A 1 194 ? 19.529 -10.035 -11.739 1.00 86.75 194 CYS A C 1
ATOM 1417 O O . CYS A 1 194 ? 20.164 -11.007 -11.335 1.00 86.75 194 CYS A O 1
ATOM 1419 N N . SER A 1 195 ? 19.311 -9.850 -13.039 1.00 86.81 195 SER A N 1
ATOM 1420 C CA . SER A 1 195 ? 19.905 -10.637 -14.130 1.00 86.81 195 SER A CA 1
ATOM 1421 C C . SER A 1 195 ? 19.815 -9.906 -15.479 1.00 86.81 195 SER A C 1
ATOM 1423 O O . SER A 1 195 ? 19.879 -10.546 -16.533 1.00 86.81 195 SER A O 1
ATOM 1425 N N . ASP A 1 196 ? 19.580 -8.590 -15.462 1.00 80.94 196 ASP A N 1
ATOM 1426 C CA . ASP A 1 196 ? 19.450 -7.771 -16.670 1.00 80.94 196 ASP A CA 1
ATOM 1427 C C . ASP A 1 196 ? 20.800 -7.232 -17.181 1.00 80.94 196 ASP A C 1
ATOM 1429 O O . ASP A 1 196 ? 20.857 -6.660 -18.275 1.00 80.94 196 ASP A O 1
ATOM 1433 N N . GLY A 1 197 ? 21.896 -7.484 -16.459 1.00 84.69 197 GLY A N 1
ATOM 1434 C CA . GLY A 1 197 ? 23.234 -7.039 -16.826 1.00 84.69 197 GLY A CA 1
ATOM 1435 C C . GLY A 1 197 ? 23.401 -5.526 -16.705 1.00 84.69 197 GLY A C 1
ATOM 1436 O O . GLY A 1 197 ? 24.217 -4.941 -17.430 1.00 84.69 197 GLY A O 1
ATOM 1437 N N . ILE A 1 198 ? 22.626 -4.880 -15.833 1.00 83.31 198 ILE A N 1
ATOM 1438 C CA . ILE A 1 198 ? 22.667 -3.446 -15.528 1.00 83.31 198 ILE A CA 1
ATOM 1439 C C . ILE A 1 198 ? 22.834 -3.298 -14.006 1.00 83.31 198 ILE A C 1
ATOM 1441 O O . ILE A 1 198 ? 22.467 -4.187 -13.267 1.00 83.31 198 ILE A O 1
ATOM 1445 N N . LEU A 1 199 ? 23.473 -2.219 -13.528 1.00 84.38 199 LEU A N 1
ATOM 1446 C CA . LEU A 1 199 ? 23.607 -1.935 -12.089 1.00 84.38 199 LEU A CA 1
ATOM 1447 C C . LEU A 1 199 ? 22.464 -1.009 -11.646 1.00 84.38 199 LEU A C 1
ATOM 1449 O O . LEU A 1 199 ? 22.555 0.210 -11.839 1.00 84.38 199 LEU A O 1
ATOM 1453 N N . ASN A 1 200 ? 21.388 -1.568 -11.094 1.00 81.75 200 ASN A N 1
ATOM 1454 C CA . ASN A 1 200 ? 20.149 -0.846 -10.756 1.00 81.75 200 ASN A CA 1
ATOM 1455 C C . ASN A 1 200 ? 19.558 -1.280 -9.388 1.00 81.75 200 ASN A C 1
ATOM 1457 O O . ASN A 1 200 ? 20.177 -2.033 -8.648 1.00 81.75 200 ASN A O 1
ATOM 1461 N N . GLN A 1 201 ? 18.420 -0.707 -8.952 1.00 79.19 201 GLN A N 1
ATOM 1462 C CA . GLN A 1 201 ? 17.666 -1.039 -7.709 1.00 79.19 201 GLN A CA 1
ATOM 1463 C C . GLN A 1 201 ? 18.452 -1.115 -6.381 1.00 79.19 201 GLN A C 1
ATOM 1465 O O . GLN A 1 201 ? 17.940 -1.633 -5.391 1.00 79.19 201 GLN A O 1
ATOM 1470 N N . GLY A 1 202 ? 19.666 -0.571 -6.302 1.00 82.44 202 GLY A N 1
ATOM 1471 C CA . GLY A 1 202 ? 20.516 -0.688 -5.111 1.00 82.44 202 GLY A CA 1
ATOM 1472 C C . GLY A 1 202 ? 21.423 -1.921 -5.103 1.00 82.44 202 GLY A C 1
ATOM 1473 O O . GLY A 1 202 ? 21.924 -2.298 -4.042 1.00 82.44 202 GLY A O 1
ATOM 1474 N N . GLU A 1 203 ? 21.650 -2.530 -6.263 1.00 91.69 203 GLU A N 1
ATOM 1475 C CA . GLU A 1 203 ? 22.719 -3.496 -6.485 1.00 91.69 203 GLU A CA 1
ATOM 1476 C C . GLU A 1 203 ? 24.092 -2.928 -6.111 1.00 91.69 203 GLU A C 1
ATOM 1478 O O . GLU A 1 203 ? 24.394 -1.749 -6.315 1.00 91.69 203 GLU A O 1
ATOM 1483 N N . GLN A 1 204 ? 24.921 -3.784 -5.516 1.00 89.62 204 GLN A N 1
ATOM 1484 C CA . GLN A 1 204 ? 26.291 -3.449 -5.119 1.00 89.62 204 GLN A CA 1
ATOM 1485 C C . GLN A 1 204 ? 27.287 -3.757 -6.241 1.00 89.62 204 GLN A C 1
ATOM 1487 O O . GLN A 1 204 ? 28.279 -3.044 -6.385 1.00 89.62 204 GLN A O 1
ATOM 1492 N N . GLU A 1 205 ? 27.008 -4.783 -7.045 1.00 86.19 205 GLU A N 1
ATOM 1493 C CA . GLU A 1 205 ? 27.703 -5.090 -8.297 1.00 86.19 205 GLU A CA 1
ATOM 1494 C C . GLU A 1 205 ? 26.673 -5.570 -9.333 1.00 86.19 205 GLU A C 1
ATOM 1496 O O . GLU A 1 205 ? 25.502 -5.731 -9.004 1.00 86.19 205 GLU A O 1
ATOM 1501 N N . LEU A 1 206 ? 27.096 -5.770 -10.585 1.00 88.38 206 LEU A N 1
ATOM 1502 C CA . LEU A 1 206 ? 26.211 -6.174 -11.683 1.00 88.38 206 LEU A CA 1
ATOM 1503 C C . LEU A 1 206 ? 25.347 -7.383 -11.285 1.00 88.38 206 LEU A C 1
ATOM 1505 O O . LEU A 1 206 ? 25.908 -8.430 -10.950 1.00 88.38 206 LEU A O 1
ATOM 1509 N N . ASP A 1 207 ? 24.019 -7.241 -11.335 1.00 85.19 207 ASP A N 1
ATOM 1510 C CA . ASP A 1 207 ? 23.053 -8.305 -11.028 1.00 85.19 207 ASP A CA 1
ATOM 1511 C C . ASP A 1 207 ? 23.124 -8.864 -9.583 1.00 85.19 207 ASP A C 1
ATOM 1513 O O . ASP A 1 207 ? 22.647 -9.973 -9.307 1.00 85.19 207 ASP A O 1
ATOM 1517 N N . CYS A 1 208 ? 23.746 -8.155 -8.627 1.00 89.38 208 CYS A N 1
ATOM 1518 C CA . CYS A 1 208 ? 23.852 -8.644 -7.251 1.00 89.38 208 CYS A CA 1
ATOM 1519 C C . CYS A 1 208 ? 23.923 -7.562 -6.162 1.00 89.38 208 CYS A C 1
ATOM 1521 O O . CYS A 1 208 ? 24.394 -6.439 -6.334 1.00 89.38 208 CYS A O 1
ATOM 1523 N N . GLY A 1 209 ? 23.509 -7.947 -4.953 1.00 88.38 209 GLY A N 1
ATOM 1524 C CA . GLY A 1 209 ? 23.495 -7.085 -3.773 1.00 88.38 209 GLY A CA 1
ATOM 1525 C C . GLY A 1 209 ? 22.250 -6.199 -3.661 1.00 88.38 209 GLY A C 1
ATOM 1526 O O . GLY A 1 209 ? 21.462 -6.062 -4.590 1.00 88.38 209 GLY A O 1
ATOM 1527 N N . GLY A 1 210 ? 22.039 -5.624 -2.473 1.00 86.81 210 GLY A N 1
ATOM 1528 C CA . GLY A 1 210 ? 20.849 -4.816 -2.193 1.00 86.81 210 GLY A CA 1
ATOM 1529 C C . GLY A 1 210 ? 19.587 -5.686 -2.131 1.00 86.81 210 GLY A C 1
ATOM 1530 O O . GLY A 1 210 ? 19.564 -6.609 -1.314 1.00 86.81 210 GLY A O 1
ATOM 1531 N N . PRO A 1 211 ? 18.545 -5.418 -2.946 1.00 86.38 211 PRO A N 1
ATOM 1532 C CA . PRO A 1 211 ? 17.355 -6.270 -3.036 1.00 86.38 211 PRO A CA 1
ATOM 1533 C C . PRO A 1 211 ? 17.602 -7.590 -3.791 1.00 86.38 211 PRO A C 1
ATOM 1535 O O . PRO A 1 211 ? 16.752 -8.480 -3.751 1.00 86.38 211 PRO A O 1
ATOM 1538 N N . CYS A 1 212 ? 18.745 -7.729 -4.468 1.00 87.38 212 CYS A N 1
ATOM 1539 C CA . CYS A 1 212 ? 19.150 -8.928 -5.196 1.00 87.38 212 CYS A CA 1
ATOM 1540 C C . CYS A 1 212 ? 19.958 -9.897 -4.314 1.00 87.38 212 CYS A C 1
ATOM 1542 O O . CYS A 1 212 ? 20.428 -9.512 -3.235 1.00 87.38 2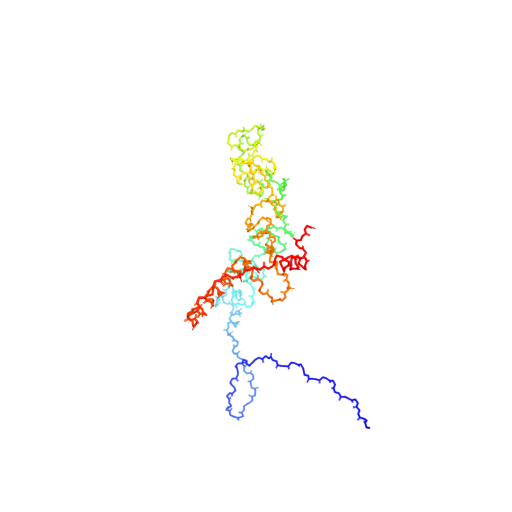12 CYS A O 1
ATOM 1544 N N . PRO A 1 213 ? 20.148 -11.167 -4.739 1.00 89.19 213 PRO A N 1
ATOM 1545 C CA . PRO A 1 213 ? 21.011 -12.106 -4.031 1.00 89.19 213 PRO A CA 1
ATOM 1546 C C . PRO A 1 213 ? 22.378 -11.488 -3.731 1.00 89.19 213 PRO A C 1
ATOM 1548 O O . PRO A 1 213 ? 22.913 -10.721 -4.532 1.00 89.19 213 PRO A O 1
ATOM 1551 N N . ALA A 1 214 ? 22.939 -11.809 -2.562 1.00 88.75 214 ALA A N 1
ATOM 1552 C CA . ALA A 1 214 ? 24.228 -11.268 -2.153 1.00 88.75 214 ALA A CA 1
ATOM 1553 C C . ALA A 1 214 ? 25.279 -11.521 -3.239 1.00 88.75 214 ALA A C 1
ATOM 1555 O O . ALA A 1 214 ? 25.354 -12.626 -3.785 1.00 88.75 214 ALA A O 1
ATOM 1556 N N . CYS A 1 215 ? 26.096 -10.503 -3.519 1.00 87.25 215 CYS A N 1
ATOM 1557 C CA . CYS A 1 215 ? 27.209 -10.657 -4.436 1.00 87.25 215 CYS A CA 1
ATOM 1558 C C . CYS A 1 215 ? 28.074 -11.811 -3.960 1.00 87.25 215 CYS A C 1
ATOM 1560 O O . CYS A 1 215 ? 28.638 -11.798 -2.861 1.00 87.25 215 CYS A O 1
ATOM 1562 N N . SER A 1 216 ? 28.123 -12.846 -4.793 1.00 81.88 216 SER A N 1
ATOM 1563 C CA . SER A 1 216 ? 29.067 -13.924 -4.607 1.00 81.88 216 SER A CA 1
ATOM 1564 C C . SER A 1 216 ? 30.414 -13.327 -4.940 1.00 81.88 216 SER A C 1
ATOM 1566 O O . SER A 1 216 ? 30.831 -13.330 -6.094 1.00 81.88 216 SER A O 1
ATOM 1568 N N . ILE A 1 217 ? 31.082 -12.789 -3.921 1.00 69.44 217 ILE A N 1
ATOM 1569 C CA . ILE A 1 217 ? 32.518 -12.596 -3.983 1.00 69.44 217 ILE A CA 1
ATOM 1570 C C . ILE A 1 217 ? 33.073 -13.934 -4.450 1.00 69.44 217 ILE A C 1
ATOM 1572 O O . ILE A 1 217 ? 33.054 -14.926 -3.718 1.00 69.44 217 ILE A O 1
ATOM 1576 N N . GLN A 1 218 ? 33.550 -13.970 -5.690 1.00 57.78 218 GLN A N 1
ATOM 1577 C CA . GLN A 1 218 ? 34.493 -14.980 -6.128 1.00 57.78 218 GLN A CA 1
ATOM 1578 C C . GLN A 1 218 ? 35.789 -14.710 -5.365 1.00 57.78 218 GLN A C 1
ATOM 1580 O O . GLN A 1 218 ? 36.824 -14.344 -5.913 1.00 57.78 218 GLN A O 1
ATOM 1585 N N . THR A 1 219 ? 35.745 -14.884 -4.047 1.00 51.88 219 THR A N 1
ATOM 1586 C CA . THR A 1 219 ? 36.898 -15.374 -3.343 1.00 51.88 219 THR A CA 1
ATOM 1587 C C . THR A 1 219 ? 37.129 -16.743 -3.950 1.00 51.88 219 THR A C 1
ATOM 1589 O O . THR A 1 219 ? 36.485 -17.722 -3.573 1.00 51.88 219 THR A O 1
ATOM 1592 N N . GLU A 1 220 ? 38.027 -16.801 -4.924 1.00 50.84 220 GLU A N 1
ATOM 1593 C CA . GLU A 1 220 ? 38.846 -17.973 -5.194 1.00 50.84 220 GLU A CA 1
ATOM 1594 C C . GLU A 1 220 ? 39.584 -18.346 -3.892 1.00 50.84 220 GLU A C 1
ATOM 1596 O O . GLU A 1 220 ? 40.798 -18.237 -3.765 1.00 50.84 220 GLU A O 1
ATOM 1601 N N . ILE A 1 221 ? 38.846 -18.772 -2.865 1.00 48.09 221 ILE A N 1
ATOM 1602 C CA . ILE A 1 221 ? 39.368 -19.602 -1.794 1.00 48.09 221 ILE A CA 1
ATOM 1603 C C . ILE A 1 221 ? 39.214 -21.017 -2.331 1.00 48.09 221 ILE A C 1
ATOM 1605 O O . ILE A 1 221 ? 38.383 -21.816 -1.902 1.00 48.09 221 ILE A O 1
ATOM 1609 N N . GLY A 1 222 ? 40.051 -21.314 -3.325 1.00 39.84 222 GLY A N 1
ATOM 1610 C CA . GLY A 1 222 ? 40.558 -22.658 -3.474 1.00 39.84 222 GLY A CA 1
ATOM 1611 C C . GLY A 1 222 ? 41.234 -22.999 -2.153 1.00 39.84 222 GLY A C 1
ATOM 1612 O O . GLY A 1 222 ? 42.216 -22.369 -1.759 1.00 39.84 222 GLY A O 1
ATOM 1613 N N . ILE A 1 223 ? 40.672 -23.960 -1.429 1.00 52.53 223 ILE A N 1
ATOM 1614 C CA . ILE A 1 223 ? 41.325 -24.548 -0.268 1.00 52.53 223 ILE A CA 1
ATOM 1615 C C . ILE A 1 223 ? 42.545 -25.300 -0.806 1.00 52.53 223 ILE A C 1
ATOM 1617 O O . ILE A 1 223 ? 42.472 -26.483 -1.126 1.00 52.53 223 ILE A O 1
ATOM 1621 N N . VAL A 1 224 ? 43.676 -24.615 -0.925 1.00 42.44 224 VAL A N 1
ATOM 1622 C CA . VAL A 1 224 ? 44.979 -25.264 -1.025 1.00 42.44 224 VAL A CA 1
ATOM 1623 C C . VAL A 1 224 ? 45.832 -24.657 0.068 1.00 42.44 224 VAL A C 1
ATOM 1625 O O . VAL A 1 224 ? 46.072 -23.452 0.104 1.00 42.44 224 VAL A O 1
ATOM 1628 N N . GLY A 1 225 ? 46.191 -25.503 1.031 1.00 40.91 225 GLY A N 1
ATOM 1629 C CA . GLY A 1 225 ? 46.937 -25.112 2.212 1.00 40.91 225 GLY A CA 1
ATOM 1630 C C . GLY A 1 225 ? 48.155 -24.256 1.871 1.00 40.91 225 GLY A C 1
ATOM 1631 O O . GLY A 1 225 ? 48.906 -24.554 0.951 1.00 40.91 225 GLY A O 1
ATOM 1632 N N . HIS A 1 226 ? 48.315 -23.192 2.652 1.00 50.97 226 HIS A N 1
ATOM 1633 C CA . HIS A 1 226 ? 49.548 -22.467 2.941 1.00 50.97 226 HIS A CA 1
ATOM 1634 C C . HIS A 1 226 ? 50.801 -22.892 2.159 1.00 50.97 226 HIS A C 1
ATOM 1636 O O . HIS A 1 226 ? 51.636 -23.617 2.692 1.00 50.97 226 HIS A O 1
ATOM 1642 N N . ILE A 1 227 ? 51.014 -22.318 0.975 1.00 48.34 227 ILE A N 1
ATOM 1643 C CA . ILE A 1 227 ? 52.361 -21.965 0.518 1.00 48.34 227 ILE A CA 1
ATOM 1644 C C . ILE A 1 227 ? 52.263 -20.601 -0.162 1.00 48.34 227 ILE A C 1
ATOM 1646 O O . ILE A 1 227 ? 51.674 -20.454 -1.229 1.00 48.34 227 ILE A O 1
ATOM 1650 N N . TRP A 1 228 ? 52.834 -19.582 0.477 1.00 36.91 228 TRP A N 1
ATOM 1651 C CA . TRP A 1 228 ? 53.005 -18.263 -0.118 1.00 36.91 228 TRP A CA 1
ATOM 1652 C C . TRP A 1 228 ? 53.953 -18.372 -1.317 1.00 36.91 228 TRP A C 1
ATOM 1654 O O . TRP A 1 228 ? 55.169 -18.283 -1.159 1.00 36.91 228 TRP A O 1
ATOM 1664 N N . HIS A 1 229 ? 53.422 -18.527 -2.527 1.00 40.72 229 HIS A N 1
ATOM 1665 C CA . HIS A 1 229 ? 54.187 -18.222 -3.731 1.00 40.72 229 HIS A CA 1
ATOM 1666 C C . HIS A 1 229 ? 54.174 -16.708 -3.938 1.00 40.72 229 HIS A C 1
ATOM 1668 O O . HIS A 1 229 ? 53.407 -16.164 -4.730 1.00 40.72 229 HIS A O 1
ATOM 1674 N N . TYR A 1 230 ? 55.054 -16.010 -3.217 1.00 49.09 230 TYR A N 1
ATOM 1675 C CA . TYR A 1 230 ? 55.474 -14.684 -3.651 1.00 49.09 230 TYR A CA 1
ATOM 1676 C C . TYR A 1 230 ? 56.151 -14.876 -5.005 1.00 49.09 230 TYR A C 1
ATOM 1678 O O . TYR A 1 230 ? 57.248 -15.428 -5.090 1.00 49.09 2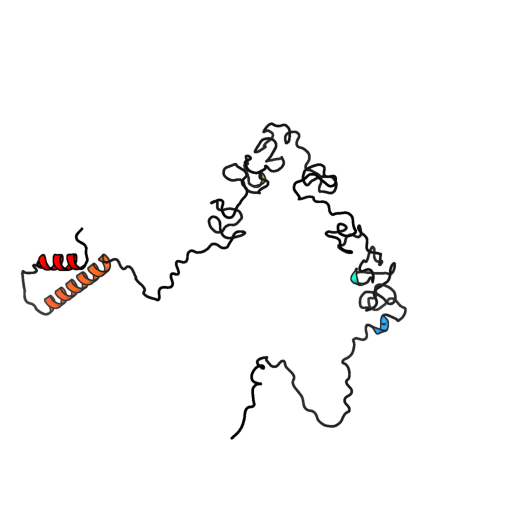30 TYR A O 1
ATOM 1686 N N . LYS A 1 231 ? 55.481 -14.457 -6.077 1.00 49.44 231 LYS A N 1
ATOM 1687 C CA . LYS A 1 231 ? 56.058 -14.396 -7.419 1.00 49.44 231 LYS A CA 1
ATOM 1688 C C . LYS A 1 231 ? 57.064 -13.237 -7.435 1.00 49.44 231 LYS A C 1
ATOM 1690 O O . LYS A 1 231 ? 56.831 -12.201 -8.049 1.00 49.44 231 LYS A O 1
ATOM 1695 N N . THR A 1 232 ? 58.161 -13.365 -6.688 1.00 58.91 232 THR A N 1
ATOM 1696 C CA . THR A 1 232 ? 59.329 -12.509 -6.872 1.00 58.91 232 THR A CA 1
ATOM 1697 C C . THR A 1 232 ? 59.818 -12.785 -8.281 1.00 58.91 232 THR A C 1
ATOM 1699 O O . THR A 1 232 ? 60.071 -13.930 -8.657 1.00 58.91 232 THR A O 1
ATOM 1702 N N . SER A 1 233 ? 59.832 -11.744 -9.111 1.00 63.56 233 SER A N 1
ATOM 1703 C CA . SER A 1 233 ? 60.244 -11.874 -10.500 1.00 63.56 233 SER A CA 1
ATOM 1704 C C . SER A 1 233 ? 61.616 -12.565 -10.546 1.00 63.56 233 SER A C 1
ATOM 1706 O O . SER A 1 233 ? 62.507 -12.189 -9.779 1.00 63.56 233 SER A O 1
ATOM 1708 N N . PRO A 1 234 ? 61.818 -13.575 -11.414 1.00 67.12 234 PRO A N 1
ATOM 1709 C CA . PRO A 1 234 ? 63.090 -14.303 -11.494 1.00 67.12 234 PRO A CA 1
ATOM 1710 C C . PRO A 1 234 ? 64.270 -13.369 -11.810 1.00 67.12 234 PRO A C 1
ATOM 1712 O O . PRO A 1 234 ? 65.415 -13.657 -11.481 1.00 67.12 234 PRO A O 1
ATOM 1715 N N . LEU A 1 235 ? 63.975 -12.199 -12.382 1.00 66.88 235 LEU A N 1
ATOM 1716 C CA . LEU A 1 235 ? 64.916 -11.106 -12.589 1.00 66.88 235 LEU A CA 1
ATOM 1717 C C . LEU A 1 235 ? 65.426 -10.497 -11.275 1.00 66.88 235 LEU A C 1
ATOM 1719 O O . LEU A 1 235 ? 66.613 -10.198 -11.167 1.00 66.88 235 LEU A O 1
ATOM 1723 N N . LEU A 1 236 ? 64.564 -10.327 -10.267 1.00 73.44 236 LEU A N 1
ATOM 1724 C CA . LEU A 1 236 ? 64.960 -9.732 -8.989 1.00 73.44 236 LEU A CA 1
ATOM 1725 C C . LEU A 1 236 ? 65.856 -10.686 -8.194 1.00 73.44 236 LEU A C 1
ATOM 1727 O O . LEU A 1 236 ? 66.851 -10.264 -7.609 1.00 73.44 236 LEU A O 1
ATOM 1731 N N . THR A 1 237 ? 65.531 -11.981 -8.201 1.00 76.31 237 THR A N 1
ATOM 1732 C CA . THR A 1 237 ? 66.341 -13.002 -7.526 1.00 76.31 237 THR A CA 1
ATOM 1733 C C . THR A 1 237 ? 67.686 -13.189 -8.225 1.00 76.31 237 THR A C 1
ATOM 1735 O O . THR A 1 237 ? 68.716 -13.186 -7.550 1.00 76.31 237 THR A O 1
ATOM 1738 N N . ALA A 1 238 ? 67.710 -13.240 -9.562 1.00 76.12 238 ALA A N 1
ATOM 1739 C CA . ALA A 1 238 ? 68.951 -13.282 -10.335 1.00 76.12 238 ALA A CA 1
ATOM 1740 C C . ALA A 1 238 ? 69.836 -12.048 -10.081 1.00 76.12 238 ALA A C 1
ATOM 1742 O O . ALA A 1 238 ? 71.038 -12.191 -9.850 1.00 76.12 238 ALA A O 1
ATOM 1743 N N . ALA A 1 239 ? 69.254 -10.844 -10.032 1.00 79.19 239 ALA A N 1
ATOM 1744 C CA . ALA A 1 239 ? 69.995 -9.614 -9.748 1.00 79.19 239 ALA A CA 1
ATOM 1745 C C . ALA A 1 239 ? 70.630 -9.621 -8.346 1.00 79.19 239 ALA A C 1
ATOM 1747 O O . ALA A 1 239 ? 71.792 -9.244 -8.192 1.00 79.19 239 ALA A O 1
ATOM 1748 N N . ILE A 1 240 ? 69.906 -10.095 -7.326 1.00 81.56 240 ILE A N 1
ATOM 1749 C CA . ILE A 1 240 ? 70.433 -10.196 -5.956 1.00 81.56 240 ILE A CA 1
ATOM 1750 C C . ILE A 1 240 ? 71.585 -11.209 -5.890 1.00 81.56 240 ILE A C 1
ATOM 1752 O O . ILE A 1 240 ? 72.611 -10.926 -5.268 1.00 81.56 240 ILE A O 1
ATOM 1756 N N . VAL A 1 241 ? 71.459 -12.358 -6.560 1.00 81.94 241 VAL A N 1
ATOM 1757 C CA . VAL A 1 241 ? 72.517 -13.383 -6.596 1.00 81.94 241 VAL A CA 1
ATOM 1758 C C . VAL A 1 241 ? 73.772 -12.858 -7.296 1.00 81.94 241 VAL A C 1
ATOM 1760 O O . VAL A 1 241 ? 74.868 -12.993 -6.750 1.00 81.94 241 VAL A O 1
ATOM 1763 N N . LEU A 1 242 ? 73.633 -12.186 -8.442 1.00 84.00 242 LEU A N 1
ATOM 1764 C CA . LEU A 1 242 ? 74.767 -11.583 -9.153 1.00 84.00 242 LEU A CA 1
ATOM 1765 C C . LEU A 1 242 ? 75.464 -10.502 -8.317 1.00 84.00 242 LEU A C 1
ATOM 1767 O O . LEU A 1 242 ? 76.694 -10.463 -8.258 1.00 84.00 242 LEU A O 1
ATOM 1771 N N . MET A 1 243 ? 74.697 -9.671 -7.607 1.00 83.75 243 MET A N 1
ATOM 1772 C CA . MET A 1 243 ? 75.251 -8.657 -6.705 1.00 83.75 243 MET A CA 1
ATOM 1773 C C . MET A 1 243 ? 76.006 -9.289 -5.530 1.00 83.75 243 MET A C 1
ATOM 1775 O O . MET A 1 243 ? 77.085 -8.819 -5.165 1.00 83.75 243 MET A O 1
ATOM 1779 N N . LEU A 1 244 ? 75.499 -10.386 -4.962 1.00 82.44 244 LEU A N 1
ATOM 1780 C CA . LEU A 1 244 ? 76.191 -11.119 -3.898 1.00 82.44 244 LEU A CA 1
ATOM 1781 C C . LEU A 1 244 ? 77.481 -11.777 -4.401 1.00 82.44 244 LEU A C 1
ATOM 1783 O O . LEU A 1 244 ? 78.504 -11.683 -3.721 1.00 82.44 244 LEU A O 1
ATOM 1787 N N . ILE A 1 245 ? 77.472 -12.373 -5.596 1.00 83.06 245 ILE A N 1
ATOM 1788 C CA . ILE A 1 245 ? 78.676 -12.937 -6.223 1.00 83.06 245 ILE A CA 1
ATOM 1789 C C . ILE A 1 245 ? 79.712 -11.833 -6.462 1.00 83.06 245 ILE A C 1
ATOM 1791 O O . ILE A 1 245 ? 80.861 -11.988 -6.054 1.00 83.06 245 ILE A O 1
ATOM 1795 N N . ALA A 1 246 ? 79.313 -10.683 -7.014 1.00 80.00 246 ALA A N 1
ATOM 1796 C CA . ALA A 1 246 ? 80.210 -9.546 -7.227 1.00 80.00 246 ALA A CA 1
ATOM 1797 C C . ALA A 1 246 ? 80.826 -9.032 -5.912 1.00 80.00 246 ALA A C 1
ATOM 1799 O O . ALA A 1 246 ? 82.032 -8.779 -5.843 1.00 80.00 246 ALA A O 1
ATOM 1800 N N . VAL A 1 247 ? 80.034 -8.940 -4.837 1.00 81.06 247 VAL A N 1
ATOM 1801 C CA . VAL A 1 247 ? 80.519 -8.546 -3.502 1.00 81.06 247 VAL A CA 1
ATOM 1802 C C . VAL A 1 247 ? 81.484 -9.582 -2.922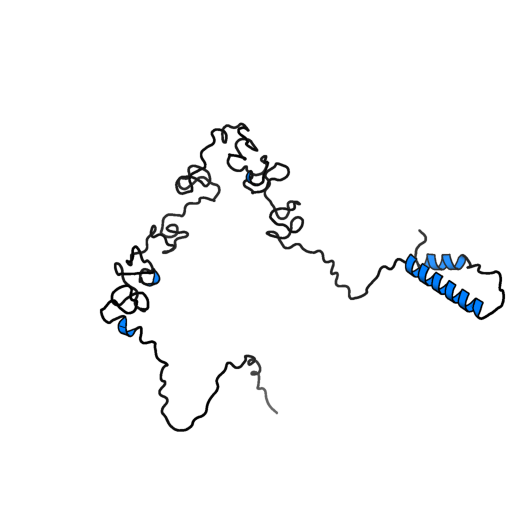 1.00 81.06 247 VAL A C 1
ATOM 1804 O O . VAL A 1 247 ? 82.486 -9.208 -2.304 1.00 81.06 247 VAL A O 1
ATOM 1807 N N . LEU A 1 248 ? 81.223 -10.876 -3.116 1.00 78.31 248 LEU A N 1
ATOM 1808 C CA . LEU A 1 248 ? 82.117 -11.946 -2.673 1.00 78.31 248 LEU A CA 1
ATOM 1809 C C . LEU A 1 248 ? 83.424 -11.954 -3.473 1.00 78.31 248 LEU A C 1
ATOM 1811 O O . LEU A 1 248 ? 84.489 -12.044 -2.863 1.00 78.31 248 LEU A O 1
ATOM 1815 N N . CYS A 1 249 ? 83.372 -11.765 -4.791 1.00 74.94 249 CYS A N 1
ATOM 1816 C CA . CYS A 1 249 ? 84.551 -11.602 -5.643 1.00 74.94 249 CYS A CA 1
ATOM 1817 C C . CYS A 1 249 ? 85.372 -10.372 -5.233 1.00 74.94 249 CYS A C 1
ATOM 1819 O O . CYS A 1 249 ? 86.583 -10.481 -5.055 1.00 74.94 249 CYS A O 1
ATOM 1821 N N . TYR A 1 250 ? 84.725 -9.231 -4.977 1.00 74.06 250 TYR A N 1
ATOM 1822 C CA . TYR A 1 250 ? 85.394 -8.020 -4.494 1.00 74.06 250 TYR A CA 1
ATOM 1823 C C . TYR A 1 250 ? 86.057 -8.231 -3.124 1.00 74.06 250 TYR A C 1
ATOM 1825 O O . TYR A 1 250 ? 87.208 -7.848 -2.906 1.00 74.06 250 TYR A O 1
ATOM 1833 N N . ARG A 1 251 ? 85.363 -8.890 -2.186 1.00 67.94 251 ARG A N 1
ATOM 1834 C CA . ARG A 1 251 ? 85.909 -9.196 -0.853 1.00 67.94 251 ARG A CA 1
ATOM 1835 C C . ARG A 1 251 ? 87.045 -10.215 -0.897 1.00 67.94 251 ARG A C 1
ATOM 1837 O O . ARG A 1 251 ? 87.961 -10.109 -0.083 1.00 67.94 251 ARG A O 1
ATOM 1844 N N . ARG A 1 252 ? 87.004 -11.169 -1.829 1.00 61.66 252 ARG A N 1
ATOM 1845 C CA . ARG A 1 252 ? 88.067 -12.162 -2.031 1.00 61.66 252 ARG A CA 1
ATOM 1846 C C . ARG A 1 252 ? 89.292 -11.529 -2.696 1.00 61.66 252 ARG A C 1
ATOM 1848 O O . ARG A 1 252 ? 90.390 -11.684 -2.177 1.00 61.66 252 ARG A O 1
ATOM 1855 N N . GLY A 1 253 ? 89.089 -10.673 -3.700 1.00 55.59 253 GLY A N 1
ATOM 1856 C CA . GLY A 1 253 ? 90.154 -9.870 -4.317 1.00 55.59 253 GLY A CA 1
ATOM 1857 C C . GLY A 1 253 ? 90.809 -8.850 -3.375 1.00 55.59 253 GLY A C 1
ATOM 1858 O O . GLY A 1 253 ? 91.928 -8.415 -3.622 1.00 55.59 253 GLY A O 1
ATOM 1859 N N . LYS A 1 254 ? 90.153 -8.482 -2.264 1.00 51.09 254 LYS A N 1
ATOM 1860 C CA . LYS A 1 254 ? 90.756 -7.646 -1.210 1.00 51.09 254 LYS A CA 1
ATOM 1861 C C . LYS A 1 254 ? 91.573 -8.448 -0.186 1.00 51.09 254 LYS A C 1
ATOM 1863 O O . LYS A 1 254 ? 92.408 -7.859 0.496 1.00 51.09 254 LYS A O 1
ATOM 1868 N N . LYS A 1 255 ? 91.326 -9.756 -0.044 1.00 51.12 255 LYS A N 1
ATOM 1869 C CA . LYS A 1 255 ? 92.082 -10.632 0.870 1.00 51.12 255 LYS A CA 1
ATOM 1870 C C . LYS A 1 255 ? 93.343 -11.196 0.224 1.00 51.12 255 LYS A C 1
ATOM 1872 O O . LYS A 1 255 ? 94.362 -11.272 0.900 1.00 51.12 255 LYS A O 1
ATOM 1877 N N . ASP A 1 256 ? 93.291 -11.479 -1.071 1.00 51.09 256 ASP A N 1
ATOM 1878 C CA . ASP A 1 256 ? 94.427 -11.991 -1.824 1.00 51.09 256 ASP A CA 1
ATOM 1879 C C . ASP A 1 256 ? 94.886 -10.893 -2.786 1.00 51.09 256 ASP A C 1
ATOM 1881 O O . ASP A 1 256 ? 94.320 -10.711 -3.861 1.00 51.09 25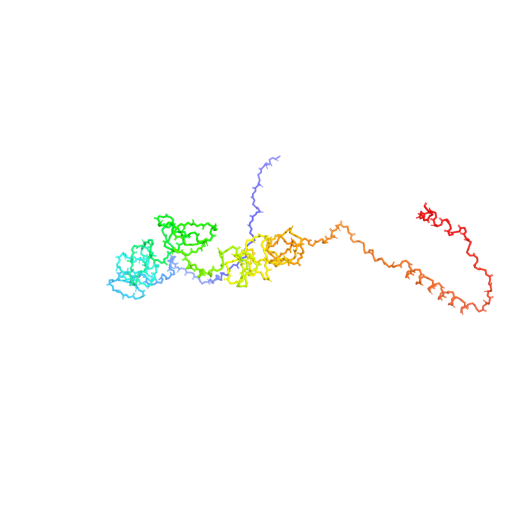6 ASP A O 1
ATOM 1885 N N . GLY A 1 257 ? 95.876 -10.097 -2.370 1.00 54.72 257 GLY A N 1
ATOM 1886 C CA . GLY A 1 257 ? 96.494 -9.035 -3.172 1.00 54.72 257 GLY A CA 1
ATOM 1887 C C . GLY A 1 257 ? 97.296 -9.580 -4.358 1.00 54.72 257 GLY A C 1
ATOM 1888 O O . GLY A 1 257 ? 98.488 -9.309 -4.478 1.00 54.72 257 GLY A O 1
ATOM 1889 N N . GLN A 1 258 ? 96.659 -10.364 -5.224 1.00 44.47 258 GLN A N 1
ATOM 1890 C CA . GLN A 1 258 ? 97.285 -11.039 -6.346 1.00 44.47 258 GLN A CA 1
ATOM 1891 C C . GLN A 1 258 ? 96.394 -10.902 -7.581 1.00 44.47 258 GLN A C 1
ATOM 1893 O O . GLN A 1 258 ? 95.269 -11.391 -7.633 1.00 44.47 258 GLN A O 1
ATOM 1898 N N . LYS A 1 259 ? 96.914 -10.177 -8.576 1.00 49.09 259 LYS A N 1
ATOM 1899 C CA . LYS A 1 259 ? 96.317 -10.035 -9.905 1.00 49.09 259 LYS A CA 1
ATOM 1900 C C . LYS A 1 259 ? 96.130 -11.425 -10.512 1.00 49.09 259 LYS A C 1
ATOM 1902 O O . LYS A 1 259 ? 97.121 -12.115 -10.735 1.00 49.09 259 LYS A O 1
ATOM 1907 N N . ILE A 1 260 ? 94.896 -11.794 -10.826 1.00 43.03 260 ILE A N 1
ATOM 1908 C CA . ILE A 1 260 ? 94.611 -12.927 -11.704 1.00 43.03 260 ILE A CA 1
ATOM 1909 C C . ILE A 1 260 ? 93.733 -12.383 -12.823 1.00 43.03 260 ILE A C 1
ATOM 1911 O O . ILE A 1 260 ? 92.587 -11.994 -12.600 1.00 43.03 260 ILE A O 1
ATOM 1915 N N . GLY A 1 261 ? 94.345 -12.235 -13.994 1.00 40.62 261 GLY A N 1
ATOM 1916 C CA . GLY A 1 261 ? 93.623 -12.034 -15.236 1.00 40.62 261 GLY A CA 1
ATOM 1917 C C . GLY A 1 261 ? 92.979 -13.344 -15.680 1.00 40.62 261 GLY A C 1
ATOM 1918 O O . GLY A 1 261 ? 93.474 -14.418 -15.359 1.00 40.62 261 GLY A O 1
ATOM 1919 N N . GLU A 1 262 ? 91.890 -13.190 -16.430 1.00 48.69 262 GLU A N 1
ATOM 1920 C CA . GLU A 1 262 ? 91.581 -14.014 -17.599 1.00 48.69 262 GLU A CA 1
ATOM 1921 C C . GLU A 1 262 ? 91.407 -15.525 -17.367 1.00 48.69 262 GLU A C 1
ATOM 1923 O O . GLU A 1 262 ? 92.342 -16.302 -17.491 1.00 48.69 262 GLU A O 1
ATOM 1928 N N . GLN A 1 263 ? 90.165 -15.932 -17.082 1.00 47.91 263 GLN A N 1
ATOM 1929 C CA . GLN A 1 263 ? 89.421 -16.982 -17.803 1.00 47.91 263 GLN A CA 1
ATOM 1930 C C . GLN A 1 263 ? 88.131 -17.290 -17.033 1.00 47.91 263 GLN A C 1
ATOM 1932 O O . GLN A 1 263 ? 88.117 -18.068 -16.085 1.00 47.91 263 GLN A O 1
ATOM 1937 N N . LEU A 1 264 ? 87.029 -16.664 -17.446 1.00 41.38 264 LEU A N 1
ATOM 1938 C CA . LEU A 1 264 ? 85.683 -17.129 -17.116 1.00 41.38 264 LEU A CA 1
ATOM 1939 C C . LEU A 1 264 ? 84.971 -17.409 -18.443 1.00 41.38 264 LEU A C 1
ATOM 1941 O O . LEU A 1 264 ? 84.141 -16.629 -18.895 1.00 41.38 264 LEU A O 1
ATOM 1945 N N . LEU A 1 265 ? 85.381 -18.488 -19.111 1.00 43.53 265 LEU A N 1
ATOM 1946 C CA . LEU A 1 265 ? 84.564 -19.118 -20.142 1.00 43.53 265 LEU A CA 1
ATOM 1947 C C . LEU A 1 265 ? 83.603 -20.037 -19.390 1.00 43.53 265 LEU A C 1
ATOM 1949 O O . LEU A 1 265 ? 83.999 -21.093 -18.905 1.00 43.53 265 LEU A O 1
ATOM 1953 N N . VAL A 1 266 ? 82.370 -19.574 -19.197 1.00 45.28 266 VAL A N 1
ATOM 1954 C CA . VAL A 1 266 ? 81.270 -20.474 -18.850 1.00 45.28 266 VAL A CA 1
ATOM 1955 C C . VAL A 1 266 ? 80.968 -21.224 -20.139 1.00 45.28 266 VAL A C 1
ATOM 1957 O O . VAL A 1 266 ? 80.601 -20.602 -21.132 1.00 45.28 266 VAL A O 1
ATOM 1960 N N . ASP A 1 267 ? 81.252 -22.521 -20.140 1.00 42.41 267 ASP A N 1
ATOM 1961 C CA . ASP A 1 267 ? 81.062 -23.398 -21.290 1.00 42.41 267 ASP A CA 1
ATOM 1962 C C . ASP A 1 267 ? 79.573 -23.401 -21.676 1.00 42.41 267 ASP A C 1
ATOM 1964 O O . ASP A 1 267 ? 78.707 -23.660 -20.837 1.00 42.41 267 ASP A O 1
ATOM 1968 N N . GLU A 1 268 ? 79.281 -23.045 -22.927 1.00 54.50 268 GLU A N 1
ATOM 1969 C CA . GLU A 1 268 ? 77.924 -22.882 -23.476 1.00 54.50 268 GLU A CA 1
ATOM 1970 C C . GLU A 1 268 ? 77.111 -24.190 -23.354 1.00 54.50 268 GLU A C 1
ATOM 1972 O O . GLU A 1 268 ? 75.894 -24.164 -23.183 1.00 54.50 268 GLU A O 1
ATOM 1977 N N . SER A 1 269 ? 77.811 -25.329 -23.272 1.00 52.50 269 SER A N 1
ATOM 1978 C CA . SER A 1 269 ? 77.251 -26.670 -23.069 1.00 52.50 269 SER A CA 1
ATOM 1979 C C . SER A 1 269 ? 76.492 -26.871 -21.748 1.00 52.50 269 SER A C 1
ATOM 1981 O O . SER A 1 269 ? 75.561 -27.670 -21.700 1.00 52.50 269 SER A O 1
ATOM 1983 N N . VAL A 1 270 ? 76.830 -26.134 -20.682 1.00 55.59 270 VAL A N 1
ATOM 1984 C CA . VAL A 1 270 ? 76.149 -26.262 -19.374 1.00 55.59 270 VAL A CA 1
ATOM 1985 C C . VAL A 1 270 ? 74.806 -25.529 -19.367 1.00 55.59 270 VAL A C 1
ATOM 1987 O O . VAL A 1 270 ? 73.903 -25.871 -18.605 1.00 55.59 270 VAL A O 1
ATOM 1990 N N . ILE A 1 271 ? 74.660 -24.504 -20.208 1.00 57.53 271 ILE A N 1
ATOM 1991 C CA . ILE A 1 271 ? 73.415 -23.740 -20.310 1.00 57.53 271 ILE A CA 1
ATOM 1992 C C . ILE A 1 271 ? 72.375 -24.549 -21.091 1.00 57.53 271 ILE A C 1
ATOM 1994 O O . ILE A 1 271 ? 71.227 -24.608 -20.654 1.00 57.53 271 ILE A O 1
ATOM 1998 N N . ASP A 1 272 ? 72.775 -25.230 -22.166 1.00 56.34 272 ASP A N 1
ATOM 1999 C CA . ASP A 1 272 ? 71.857 -26.059 -22.956 1.00 56.34 272 ASP A CA 1
ATOM 2000 C C . ASP A 1 272 ? 71.332 -27.274 -22.167 1.00 56.34 272 ASP A C 1
ATOM 2002 O O . ASP A 1 272 ? 70.132 -27.544 -22.208 1.00 56.34 272 ASP A O 1
ATOM 2006 N N . GLU A 1 273 ? 72.162 -27.926 -21.342 1.00 57.75 273 GLU A N 1
ATOM 2007 C CA . GLU A 1 273 ? 71.730 -29.056 -20.493 1.00 57.75 273 GLU A CA 1
ATOM 2008 C C . GLU A 1 273 ? 70.674 -28.626 -19.446 1.00 57.75 273 GLU A C 1
ATOM 2010 O O . GLU A 1 273 ? 69.708 -29.342 -19.174 1.00 57.75 273 GLU A O 1
ATOM 2015 N N . ILE A 1 274 ? 70.787 -27.402 -18.911 1.00 55.75 274 ILE A N 1
ATOM 2016 C CA . ILE A 1 274 ? 69.819 -26.832 -17.954 1.00 55.75 274 ILE A CA 1
ATOM 2017 C C . ILE A 1 274 ? 68.513 -26.400 -18.645 1.00 55.75 274 ILE A C 1
ATOM 2019 O O . ILE A 1 274 ? 67.443 -26.415 -18.023 1.00 55.75 274 ILE A O 1
ATOM 2023 N N . LEU A 1 275 ? 68.583 -25.981 -19.910 1.00 55.56 275 LEU A N 1
ATOM 2024 C CA . LEU A 1 275 ? 67.416 -25.561 -20.687 1.00 55.56 275 LEU A CA 1
ATOM 2025 C C . LEU A 1 275 ? 66.607 -26.761 -21.207 1.00 55.56 275 LEU A C 1
ATOM 2027 O O . LE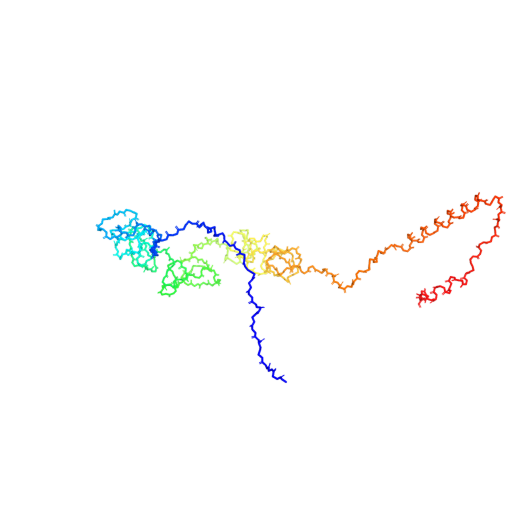U A 1 275 ? 65.375 -26.678 -21.248 1.00 55.56 275 LEU A O 1
ATOM 2031 N N . GLU A 1 276 ? 67.265 -27.882 -21.513 1.00 56.16 276 GLU A N 1
ATOM 2032 C CA . GLU A 1 276 ? 66.621 -29.124 -21.959 1.00 56.16 276 GLU A CA 1
ATOM 2033 C C . GLU A 1 276 ? 65.892 -29.842 -20.803 1.00 56.16 276 GLU A C 1
ATOM 2035 O O . GLU A 1 276 ? 64.727 -30.217 -20.952 1.00 56.16 276 GLU A O 1
ATOM 2040 N N . GLU A 1 277 ? 66.481 -29.908 -19.597 1.00 56.12 277 GLU A N 1
ATOM 2041 C CA . GLU A 1 277 ? 65.802 -30.459 -18.402 1.00 56.12 277 GLU A CA 1
ATOM 2042 C C . GLU A 1 277 ? 64.550 -29.666 -17.985 1.00 56.12 277 GLU A C 1
ATOM 2044 O O . GLU A 1 277 ? 63.657 -30.198 -17.317 1.00 56.12 277 GLU A O 1
ATOM 2049 N N . ARG A 1 278 ? 64.468 -28.382 -18.360 1.00 55.03 278 ARG A N 1
ATOM 2050 C CA . ARG A 1 278 ? 63.330 -27.502 -18.047 1.00 55.03 278 ARG A CA 1
ATOM 2051 C C . ARG A 1 278 ? 62.331 -27.343 -19.192 1.00 55.03 278 ARG A C 1
ATOM 2053 O O . ARG A 1 278 ? 61.364 -26.601 -19.015 1.00 55.03 278 ARG A O 1
ATOM 2060 N N . GLY A 1 279 ? 62.529 -28.045 -20.312 1.00 49.38 279 GLY A N 1
ATOM 2061 C CA . GLY A 1 279 ? 61.593 -28.077 -21.440 1.00 49.38 279 GLY A CA 1
ATOM 2062 C C . GLY A 1 279 ? 61.356 -26.711 -22.089 1.00 49.38 279 GLY A C 1
ATOM 2063 O O . GLY A 1 279 ? 60.216 -26.374 -22.387 1.00 49.38 279 GLY A O 1
ATOM 2064 N N . LEU A 1 280 ? 62.409 -25.899 -22.242 1.00 55.91 280 LEU A N 1
ATOM 2065 C CA . LEU A 1 280 ? 62.334 -24.536 -22.795 1.00 55.91 280 LEU A CA 1
ATOM 2066 C C . LEU A 1 280 ? 62.989 -24.389 -24.185 1.00 55.91 280 LEU A C 1
ATOM 2068 O O . LEU A 1 280 ? 63.314 -23.272 -24.584 1.00 55.91 280 LEU A O 1
ATOM 2072 N N . TYR A 1 281 ? 63.154 -25.489 -24.926 1.00 46.09 281 TYR A N 1
ATOM 2073 C CA . TYR A 1 281 ? 63.415 -25.473 -26.370 1.00 46.09 281 TYR A CA 1
ATOM 2074 C C . TYR A 1 281 ? 62.167 -25.996 -27.099 1.00 46.09 281 TYR A C 1
ATOM 2076 O O . TYR A 1 281 ? 61.805 -27.148 -26.884 1.00 46.09 281 TYR A O 1
ATOM 2084 N N . ASP A 1 282 ? 61.537 -25.092 -27.866 1.00 52.94 282 ASP A N 1
ATOM 2085 C CA . ASP A 1 282 ? 60.280 -25.181 -28.653 1.00 52.94 282 ASP A CA 1
ATOM 2086 C C . ASP A 1 282 ? 59.272 -26.307 -28.331 1.00 52.94 282 ASP A C 1
ATOM 2088 O O . ASP A 1 282 ? 59.479 -27.473 -28.742 1.00 52.94 282 ASP A O 1
#

pLDDT: mean 72.7, std 19.06, range [33.78, 94.38]

Sequence (282 aa):
MRNKTLLLLSVILLIQPTHATLSWSGCCGSMVVDYLARPRIISKCFDGEMNYGETDIDCGGPCEKKCELKDGCITDLDCLSGFCNQGKCTEPGCSDGIINQGEQDIDCGGPCTPCPTCFDGIINQGEEGIDCGGPCVECPPPCPSCLDGIRNQNETDIDCGGPCRRCCETKKCLSDDDCLSGFCYQGICTKPSCSDGILNQGEQELDCGGPCPACSIQTEIGIVGHIWHYKTSPLLTAAIVLMLIAVLCYRRGKKDGQKIGEQLLVDESVIDEILEERGLYD

Foldseek 3Di:
DDDDDDDDDDDDDDDDDDDDPDDDDDDDDDPPPPPDDDPPQAVLLQVQDQDDQQQFGSFFDPYPHADEFQGFYDALRSHPCSAADPRTHHNDALQRQDDDPQAPDGSADDVGPHDDPLPPQDDDDQAPDRSADDSHDHDDPPPVQLPPQDDDDPAQFRSFFDSHHADEFQGFYDALRNHPCSDQDPRTHDNDALPPQDQDPQAPDGSADDVGDHPPPPPPPPVDDDDPPPPPPVVVVVVVVVVVVVVVVVVVCVVDVDDDDDDDPPDPVVVVVVCVVVVNDD

Radius of gyration: 43.84 Å; chains: 1; bounding box: 121×83×95 Å